Protein AF-A0A7C3WEN4-F1 (afdb_monomer)

pLDDT: mean 72.92, std 17.68, range [30.48, 96.94]

Nearest PDB structures (foldseek):
  8ysx-assembly1_T  TM=4.788E-01  e=9.500E+00  Canis lupus familiaris

Secondary structure (DSSP, 8-state):
--------------PPP--------------PPPPPPTTS-S------PPPPPPPPPPPPP-PPPPPHHHHHHHHHHHHHHHHHHHHHHHHHHHHHHHHHHHHHHHHHHHHHHHHHHHTTTS-SSS--S-PPTT--HHHHHHHHTTS-TTT---GGGGS-TTSSPPPPSSGGG--GGG--EEEESS--TT-TTSEEEEES-EEETTEEPPSEEE-PPTTEEEEE-TTTGGG-EEEEETTS-EEEEEEEEETTTEEEETTS-EE---S-EEEPP----

Solvent-accessible surface area (backbone atoms only — not comparable to full-atom values): 16480 Å² total; per-residue (Å²): 133,89,85,86,86,87,83,81,86,77,85,78,83,84,78,80,85,82,81,86,76,85,84,77,90,75,91,81,81,93,75,80,86,82,82,84,74,90,80,80,79,83,82,78,87,77,82,82,72,84,81,82,79,89,75,86,75,81,79,79,75,80,78,80,76,83,50,75,64,57,53,52,52,50,54,50,54,51,50,55,53,51,53,5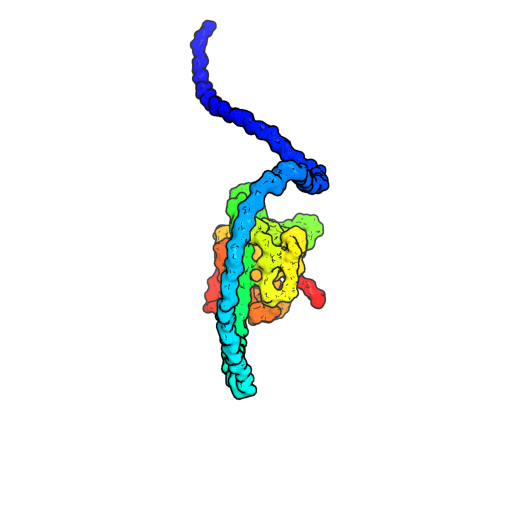5,50,52,64,55,47,59,59,51,53,55,52,54,49,52,52,47,37,47,48,30,44,28,41,52,27,48,14,52,44,53,54,56,67,77,25,81,87,58,79,80,51,81,45,70,89,70,64,68,86,93,61,51,60,44,56,52,50,18,54,55,77,46,62,35,48,92,63,44,80,53,38,56,48,45,31,39,86,67,50,91,62,58,50,33,94,39,56,93,62,39,40,19,70,23,36,42,41,24,40,32,41,62,35,36,80,94,39,35,65,14,46,28,32,29,52,40,55,36,11,50,86,82,42,73,60,74,53,29,79,45,65,56,51,73,80,42,49,34,33,29,38,61,80,39,75,73,29,30,35,51,34,14,19,33,69,31,53,65,47,46,29,45,35,37,46,21,50,73,70,11,31,36,30,75,87,70,50,73,43,54,38,60,65,39,36,40,38,32,36,68,81,93,124

Structure (mmCIF, N/CA/C/O backbone):
data_AF-A0A7C3WEN4-F1
#
_entry.id   AF-A0A7C3WEN4-F1
#
loop_
_atom_site.group_PDB
_atom_site.id
_atom_site.type_symbol
_ato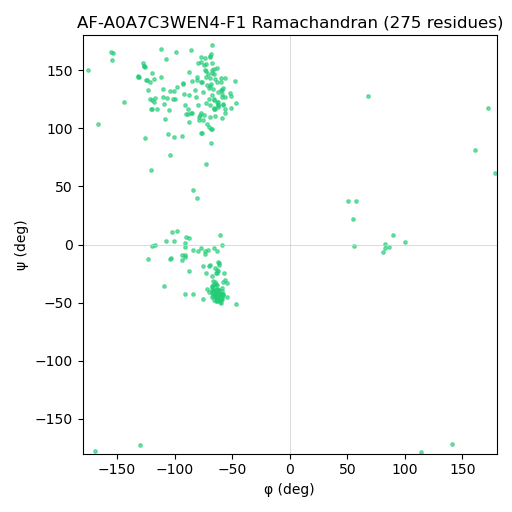m_site.label_atom_id
_atom_site.label_alt_id
_atom_site.label_comp_id
_atom_site.label_asym_id
_atom_site.label_entity_id
_atom_site.label_seq_id
_atom_site.pdbx_PDB_ins_code
_atom_site.Cartn_x
_atom_site.Cartn_y
_atom_site.Cartn_z
_atom_site.occupancy
_atom_site.B_iso_or_equiv
_atom_site.auth_seq_id
_atom_site.auth_comp_id
_atom_site.auth_asym_id
_atom_site.auth_atom_id
_atom_site.pdbx_PDB_model_num
ATOM 1 N N . MET A 1 1 ? 80.411 14.462 -15.808 1.00 37.91 1 MET A N 1
ATOM 2 C CA . MET A 1 1 ? 80.553 15.312 -14.606 1.00 37.91 1 MET A CA 1
ATOM 3 C C . MET A 1 1 ? 79.141 15.719 -14.213 1.00 37.91 1 MET A C 1
ATOM 5 O O . MET A 1 1 ? 78.468 16.288 -15.055 1.00 37.91 1 MET A O 1
ATOM 9 N N . VAL A 1 2 ? 78.565 15.061 -13.196 1.00 38.69 2 VAL A N 1
ATOM 10 C CA . VAL A 1 2 ? 78.446 15.576 -11.805 1.00 38.69 2 VAL A CA 1
ATOM 11 C C . VAL A 1 2 ? 77.481 16.765 -11.763 1.00 38.69 2 VAL A C 1
ATOM 13 O O . VAL A 1 2 ? 77.698 17.712 -12.497 1.00 38.69 2 VAL A O 1
ATOM 16 N N . THR A 1 3 ? 76.438 16.882 -10.946 1.00 42.16 3 THR A N 1
ATOM 17 C CA . THR A 1 3 ? 75.634 16.066 -10.009 1.00 42.16 3 THR A CA 1
ATOM 18 C C . THR A 1 3 ? 74.509 17.029 -9.582 1.00 42.16 3 THR A C 1
ATOM 20 O O . THR A 1 3 ? 74.787 18.220 -9.491 1.00 42.16 3 THR A O 1
ATOM 23 N N . SER A 1 4 ? 73.306 16.563 -9.240 1.00 44.59 4 SER A N 1
ATOM 24 C CA . SER A 1 4 ? 72.654 16.892 -7.952 1.00 44.59 4 SER A CA 1
ATOM 25 C C . SER A 1 4 ? 71.219 16.368 -7.949 1.00 44.59 4 SER A C 1
ATOM 27 O O . SER A 1 4 ? 70.395 16.759 -8.774 1.00 44.59 4 SER A O 1
ATOM 29 N N . GLY A 1 5 ? 70.951 15.441 -7.033 1.00 40.88 5 GLY A N 1
ATOM 30 C CA . GLY A 1 5 ? 69.619 14.934 -6.749 1.00 40.88 5 GLY A CA 1
ATOM 31 C C . GLY A 1 5 ? 68.918 15.806 -5.717 1.00 40.88 5 GLY A C 1
ATOM 32 O O . GLY A 1 5 ? 69.560 16.325 -4.809 1.00 40.88 5 GLY A O 1
ATOM 33 N N . ASN A 1 6 ? 67.592 15.891 -5.820 1.00 48.12 6 ASN A N 1
ATOM 34 C CA . ASN A 1 6 ? 66.750 16.330 -4.718 1.00 48.12 6 ASN A CA 1
ATOM 35 C C . ASN A 1 6 ? 65.850 15.179 -4.276 1.00 48.12 6 ASN A C 1
ATOM 37 O O . ASN A 1 6 ? 65.048 14.630 -5.029 1.00 48.12 6 ASN A O 1
ATOM 41 N N . LYS A 1 7 ? 66.098 14.803 -3.026 1.00 41.50 7 LYS A N 1
ATOM 42 C CA . LYS A 1 7 ? 65.547 13.710 -2.244 1.00 41.50 7 LYS A CA 1
ATOM 43 C C . LYS A 1 7 ? 64.287 14.236 -1.553 1.00 41.50 7 LYS A C 1
ATOM 45 O O . LYS A 1 7 ? 64.378 15.163 -0.758 1.00 41.50 7 LYS A O 1
ATOM 50 N N . ALA A 1 8 ? 63.124 13.681 -1.883 1.00 48.03 8 ALA A N 1
ATOM 51 C CA . ALA A 1 8 ? 61.894 13.931 -1.140 1.00 48.03 8 ALA A CA 1
ATOM 52 C C . ALA A 1 8 ? 61.838 12.959 0.048 1.00 48.03 8 ALA A C 1
ATOM 54 O O . ALA A 1 8 ? 61.749 11.743 -0.138 1.00 48.03 8 ALA A O 1
ATOM 55 N N . ASP A 1 9 ? 61.938 13.496 1.262 1.00 44.34 9 ASP A N 1
ATOM 56 C CA . ASP A 1 9 ? 61.837 12.739 2.506 1.00 44.34 9 ASP A CA 1
ATOM 57 C C . ASP A 1 9 ? 60.383 12.302 2.743 1.00 44.34 9 ASP A C 1
ATOM 59 O O . ASP A 1 9 ? 59.514 13.079 3.134 1.00 44.34 9 ASP A O 1
ATOM 63 N N . GLY A 1 10 ? 60.112 11.022 2.486 1.00 42.12 10 GLY A N 1
ATOM 64 C CA . GLY A 1 10 ? 58.877 10.356 2.883 1.00 42.12 10 GLY A CA 1
ATOM 65 C C . GLY A 1 10 ? 58.921 9.982 4.363 1.00 42.12 10 GLY A C 1
ATOM 66 O O . GLY A 1 10 ? 59.594 9.024 4.746 1.00 42.12 10 GLY A O 1
ATOM 67 N N . ALA A 1 11 ? 58.169 10.702 5.194 1.00 43.59 11 ALA A N 1
ATOM 68 C CA . ALA A 1 11 ? 57.919 10.326 6.580 1.00 43.59 11 ALA A CA 1
ATOM 69 C C . ALA A 1 11 ? 57.050 9.052 6.629 1.00 43.59 11 ALA A C 1
ATOM 71 O O . ALA A 1 11 ? 55.831 9.096 6.465 1.00 43.59 11 ALA A O 1
ATOM 72 N N . ARG A 1 12 ? 57.685 7.889 6.831 1.00 42.56 12 ARG A N 1
ATOM 73 C CA . ARG A 1 12 ? 57.000 6.626 7.146 1.00 42.56 12 ARG A CA 1
ATOM 74 C C . ARG A 1 12 ? 56.576 6.640 8.611 1.00 42.56 12 ARG A C 1
ATOM 76 O O . ARG A 1 12 ? 57.420 6.584 9.499 1.00 42.56 12 ARG A O 1
ATOM 83 N N . VAL A 1 13 ? 55.270 6.659 8.856 1.00 48.88 13 VAL A N 1
ATOM 84 C CA . VAL A 1 13 ? 54.695 6.325 10.162 1.00 48.88 13 VAL A CA 1
ATOM 85 C C . VAL A 1 13 ? 54.674 4.800 10.289 1.00 48.88 13 VAL A C 1
ATOM 87 O O . VAL A 1 13 ? 53.942 4.108 9.584 1.00 48.88 13 VAL A O 1
ATOM 90 N N . SER A 1 14 ? 55.530 4.274 11.160 1.00 44.38 14 SER A N 1
ATOM 91 C CA . SER A 1 14 ? 55.654 2.849 11.469 1.00 44.38 14 SER A CA 1
ATOM 92 C C . SER A 1 14 ? 54.496 2.395 12.364 1.00 44.38 14 SER A C 1
ATOM 94 O O . SER A 1 14 ? 54.458 2.716 13.549 1.00 44.38 14 SER A O 1
ATOM 96 N N . VAL A 1 15 ? 53.547 1.642 11.807 1.00 57.66 15 VAL A N 1
ATOM 97 C CA . VAL A 1 15 ? 52.467 0.979 12.559 1.00 57.66 15 VAL A CA 1
ATOM 98 C C . VAL A 1 15 ? 53.004 -0.335 13.157 1.00 57.66 15 VAL A C 1
ATOM 100 O O . VAL A 1 15 ? 53.550 -1.144 12.404 1.00 57.66 15 VAL A O 1
ATOM 103 N N . PRO A 1 16 ? 52.876 -0.595 14.474 1.00 64.56 16 PRO A N 1
ATOM 104 C CA . PRO A 1 16 ? 53.316 -1.858 15.069 1.00 64.56 16 PRO A CA 1
ATOM 105 C C . PRO A 1 16 ? 52.386 -3.031 14.690 1.00 64.56 16 PRO A C 1
ATOM 107 O O . PRO A 1 16 ? 51.180 -2.834 14.504 1.00 64.56 16 PRO A O 1
ATOM 110 N N . PRO A 1 17 ? 52.905 -4.271 14.593 1.00 53.91 17 PRO A N 1
ATOM 111 C CA . PRO A 1 17 ? 52.122 -5.420 14.151 1.00 53.91 17 PRO A CA 1
ATOM 112 C C . PRO A 1 17 ? 51.077 -5.833 15.198 1.00 53.91 17 PRO A C 1
ATOM 114 O O . PRO A 1 17 ? 51.393 -6.137 16.349 1.00 53.91 17 PRO A O 1
ATOM 117 N N . ARG A 1 18 ? 49.810 -5.898 14.770 1.00 49.41 18 ARG A N 1
ATOM 118 C CA . ARG A 1 18 ? 48.707 -6.512 15.520 1.00 49.41 18 ARG A CA 1
ATOM 119 C C . ARG A 1 18 ? 48.966 -8.013 15.661 1.00 49.41 18 ARG A C 1
ATOM 121 O O . ARG A 1 18 ? 48.881 -8.761 14.688 1.00 49.41 18 ARG A O 1
ATOM 128 N N . GLY A 1 19 ? 49.257 -8.446 16.884 1.00 41.78 19 GLY A N 1
ATOM 129 C CA . GLY A 1 19 ? 49.351 -9.857 17.240 1.00 41.78 19 GLY A CA 1
ATOM 130 C C . GLY A 1 19 ? 48.043 -10.593 16.945 1.00 41.78 19 GLY A C 1
ATOM 131 O O . GLY A 1 19 ? 46.990 -10.254 17.484 1.00 41.78 19 GLY A O 1
ATOM 132 N N . ARG A 1 20 ? 48.124 -11.619 16.091 1.00 45.66 20 ARG A N 1
ATOM 133 C CA . ARG A 1 20 ? 47.080 -12.631 15.909 1.00 45.66 20 ARG A CA 1
ATOM 134 C C . ARG A 1 20 ? 46.942 -13.424 17.207 1.00 45.66 20 ARG A C 1
ATOM 136 O O . ARG A 1 20 ? 47.865 -14.137 17.586 1.00 45.66 20 ARG A O 1
ATOM 143 N N . ARG A 1 21 ? 45.783 -13.349 17.859 1.00 42.53 21 ARG A N 1
ATOM 144 C CA . ARG A 1 21 ? 45.349 -14.383 18.805 1.00 42.53 21 ARG A CA 1
ATOM 145 C C . ARG A 1 21 ? 44.202 -15.147 18.160 1.00 42.53 21 ARG A C 1
ATOM 147 O O . ARG A 1 21 ? 43.113 -14.610 17.990 1.00 42.53 21 ARG A O 1
ATOM 154 N N . SER A 1 22 ? 44.496 -16.381 17.761 1.00 46.38 22 SER A N 1
ATOM 155 C CA . SER A 1 22 ? 43.506 -17.387 17.393 1.00 46.38 22 SER A CA 1
ATOM 156 C C . SER A 1 22 ? 42.692 -17.752 18.631 1.00 46.38 22 SER A C 1
ATOM 158 O O . SER A 1 22 ? 43.246 -18.285 19.589 1.00 46.38 22 SER A O 1
ATOM 160 N N . ALA A 1 23 ? 41.390 -17.483 18.611 1.00 44.69 23 ALA A N 1
ATOM 161 C CA . ALA A 1 23 ? 40.442 -18.089 19.536 1.00 44.69 23 ALA A CA 1
ATOM 162 C C . ALA A 1 23 ? 39.860 -19.335 18.855 1.00 44.69 23 ALA A C 1
ATOM 164 O O . ALA A 1 23 ? 38.922 -19.246 18.067 1.00 44.69 23 ALA A O 1
ATOM 165 N N . GLY A 1 24 ? 40.475 -20.490 19.112 1.00 41.84 24 GLY A N 1
ATOM 166 C CA . GLY A 1 24 ? 39.862 -21.788 18.851 1.00 41.84 24 GLY A CA 1
ATOM 167 C C . GLY A 1 24 ? 38.890 -22.107 19.984 1.00 41.84 24 GLY A C 1
ATOM 168 O O . GLY A 1 24 ? 39.292 -22.163 21.143 1.00 41.84 24 GLY A O 1
ATOM 169 N N . HIS A 1 25 ? 37.612 -22.284 19.659 1.00 40.16 25 HIS A N 1
ATOM 170 C CA . HIS A 1 25 ? 36.628 -22.881 20.558 1.00 40.16 25 HIS A CA 1
ATOM 171 C C . HIS A 1 25 ? 36.856 -24.396 20.596 1.00 40.16 25 HIS A C 1
ATOM 173 O O . HIS A 1 25 ? 36.412 -25.124 19.711 1.00 40.16 25 HIS A O 1
ATOM 179 N N . GLY A 1 26 ? 37.595 -24.849 21.610 1.00 40.19 26 GLY A N 1
ATOM 180 C CA . GLY A 1 26 ? 37.634 -26.241 22.039 1.00 40.19 26 GLY A CA 1
ATOM 181 C C . GLY A 1 26 ? 36.515 -26.501 23.045 1.00 40.19 26 GLY A C 1
ATOM 182 O O . GLY A 1 26 ? 36.338 -25.751 24.001 1.00 40.19 26 GLY A O 1
ATOM 183 N N . SER A 1 27 ? 35.737 -27.547 22.793 1.00 49.56 27 SER A N 1
ATOM 184 C CA . SER A 1 27 ? 34.765 -28.126 23.714 1.00 49.56 27 SER A CA 1
ATOM 185 C C . SER A 1 27 ? 35.485 -28.813 24.876 1.00 49.56 27 SER A C 1
ATOM 187 O O . SER A 1 27 ? 36.203 -29.784 24.638 1.00 49.56 27 SER A O 1
ATOM 189 N N . GLU A 1 28 ? 35.250 -28.384 26.115 1.00 45.62 28 GLU A N 1
ATOM 190 C CA . GLU A 1 28 ? 35.686 -29.129 27.299 1.00 45.62 28 GLU A CA 1
ATOM 191 C C . GLU A 1 28 ? 34.519 -29.459 28.223 1.00 45.62 28 GLU A C 1
ATOM 193 O O . GLU A 1 28 ? 33.629 -28.656 28.508 1.00 45.62 28 GLU A O 1
ATOM 198 N N . ALA A 1 29 ? 34.531 -30.726 28.619 1.00 42.91 29 ALA A N 1
ATOM 199 C CA . ALA A 1 29 ? 33.534 -31.399 29.409 1.00 42.91 29 ALA A CA 1
ATOM 200 C C . ALA A 1 29 ? 33.575 -30.964 30.880 1.00 42.91 29 ALA A C 1
ATOM 202 O O . ALA A 1 29 ? 34.604 -30.640 31.463 1.00 42.91 29 ALA A O 1
ATOM 203 N N . ARG A 1 30 ? 32.389 -31.026 31.473 1.00 46.09 30 ARG A N 1
ATOM 204 C CA . ARG A 1 30 ? 32.046 -30.835 32.880 1.00 46.09 30 ARG A CA 1
ATOM 205 C C . ARG A 1 30 ? 32.919 -31.689 33.820 1.00 46.09 30 ARG A C 1
ATOM 207 O O . ARG A 1 30 ? 32.785 -32.909 33.824 1.00 46.09 30 ARG A O 1
ATOM 214 N N . ALA A 1 31 ? 33.703 -31.046 34.686 1.00 46.84 31 ALA A N 1
ATOM 215 C CA . ALA A 1 31 ? 34.284 -31.645 35.891 1.00 46.84 31 ALA A CA 1
ATOM 216 C C . ALA A 1 31 ? 33.783 -30.869 37.123 1.00 46.84 31 ALA A C 1
ATOM 218 O O . ALA A 1 31 ? 33.861 -29.642 37.166 1.00 46.84 31 ALA A O 1
ATOM 219 N N . GLY A 1 32 ? 33.171 -31.575 38.078 1.00 49.56 32 GLY A N 1
ATOM 220 C CA . GLY A 1 32 ? 32.603 -30.989 39.297 1.00 49.56 32 GLY A CA 1
ATOM 221 C C . GLY A 1 32 ? 33.672 -30.554 40.311 1.00 49.56 32 GLY A C 1
ATOM 222 O O . GLY A 1 32 ? 34.806 -31.028 40.241 1.00 49.56 32 GLY A O 1
ATOM 223 N N . PRO A 1 33 ? 33.334 -29.660 41.257 1.00 56.59 33 PRO A N 1
ATOM 224 C CA . PRO A 1 33 ? 34.279 -29.184 42.260 1.00 56.59 33 PRO A CA 1
ATOM 225 C C . PRO A 1 33 ? 34.642 -30.285 43.269 1.00 56.59 33 PRO A C 1
ATOM 227 O O . PRO A 1 33 ? 33.779 -31.012 43.762 1.00 56.59 33 PRO A O 1
ATOM 230 N N . ALA A 1 34 ? 35.939 -30.373 43.566 1.00 54.25 34 ALA A N 1
ATOM 231 C CA . ALA A 1 34 ? 36.532 -31.258 44.560 1.00 54.25 34 ALA A CA 1
ATOM 232 C C . ALA A 1 34 ? 36.037 -30.932 45.981 1.00 54.25 34 ALA A C 1
ATOM 234 O O . ALA A 1 34 ? 35.896 -29.764 46.347 1.00 54.25 34 ALA A O 1
ATOM 235 N N . GLN A 1 35 ? 35.782 -31.970 46.783 1.00 57.53 35 GLN A N 1
ATOM 236 C CA . GLN A 1 35 ? 35.374 -31.826 48.180 1.00 57.53 35 GLN A CA 1
ATOM 237 C C . GLN A 1 35 ? 36.573 -31.452 49.076 1.00 57.53 35 GLN A C 1
ATOM 239 O O . GLN A 1 35 ? 37.659 -32.003 48.886 1.00 57.53 35 GLN A O 1
ATOM 244 N N . PRO A 1 36 ? 36.399 -30.541 50.051 1.00 53.38 36 PRO A N 1
ATOM 245 C CA . PRO A 1 36 ? 37.439 -30.182 51.010 1.00 53.38 36 PRO A CA 1
ATOM 246 C C . PRO A 1 36 ? 37.592 -31.252 52.104 1.00 53.38 36 PRO A C 1
ATOM 248 O O . PRO A 1 36 ? 36.612 -31.814 52.585 1.00 53.38 36 PRO A O 1
ATOM 251 N N . THR A 1 37 ? 38.841 -31.522 52.480 1.00 60.22 37 THR A N 1
ATOM 252 C CA . THR A 1 37 ? 39.282 -32.536 53.450 1.00 60.22 37 THR A CA 1
ATOM 253 C C . THR A 1 37 ? 38.964 -32.167 54.907 1.00 60.22 37 THR A C 1
ATOM 255 O O . THR A 1 37 ? 39.090 -31.010 55.306 1.00 60.22 37 THR A O 1
ATOM 258 N N . ASP A 1 38 ? 38.627 -33.186 55.703 1.00 55.78 38 ASP A N 1
ATOM 259 C CA . ASP A 1 38 ? 38.029 -33.180 57.056 1.00 55.78 38 ASP A CA 1
ATOM 260 C C . ASP A 1 38 ? 38.799 -32.489 58.211 1.00 55.78 38 ASP A C 1
ATOM 262 O O . ASP A 1 38 ? 38.387 -32.572 59.369 1.00 55.78 38 ASP A O 1
ATOM 266 N N . GLU A 1 39 ? 39.893 -31.767 57.966 1.00 55.12 39 GLU A N 1
ATOM 267 C CA . GLU A 1 39 ? 40.766 -31.289 59.055 1.00 55.12 39 GLU A CA 1
ATOM 268 C C . GLU A 1 39 ? 40.455 -29.863 59.560 1.00 55.12 39 GLU A C 1
ATOM 270 O O . GLU A 1 39 ? 40.882 -29.469 60.645 1.00 55.12 39 GLU A O 1
ATOM 275 N N . GLN A 1 40 ? 39.641 -29.082 58.842 1.00 53.69 40 GLN A N 1
ATOM 276 C CA . GLN A 1 40 ? 39.356 -27.674 59.188 1.00 53.69 40 GLN A CA 1
ATOM 277 C C . GLN A 1 40 ? 38.018 -27.427 59.907 1.00 53.69 40 GLN A C 1
ATOM 279 O O . GLN A 1 40 ? 37.708 -26.289 60.254 1.00 53.69 40 GLN A O 1
ATOM 284 N N . ALA A 1 41 ? 37.248 -28.472 60.223 1.00 49.75 41 ALA A N 1
ATOM 285 C CA . ALA A 1 41 ? 35.961 -28.342 60.919 1.00 49.75 41 ALA A CA 1
ATOM 286 C C . ALA A 1 41 ? 36.064 -28.330 62.462 1.00 49.75 41 ALA A C 1
ATOM 288 O O . ALA A 1 41 ? 35.047 -28.318 63.158 1.00 49.75 41 ALA A O 1
ATOM 289 N N . ARG A 1 42 ? 37.273 -28.318 63.039 1.00 52.25 42 ARG A N 1
ATOM 290 C CA . ARG A 1 42 ? 37.471 -28.349 64.498 1.00 52.25 42 ARG A CA 1
ATOM 291 C C . ARG A 1 42 ? 37.856 -26.977 65.050 1.00 52.25 42 ARG A C 1
ATOM 293 O O . ARG A 1 42 ? 39.019 -26.763 65.373 1.00 52.25 42 ARG A O 1
ATOM 300 N N . LYS A 1 43 ? 36.865 -26.080 65.172 1.00 51.56 43 LYS A N 1
ATOM 301 C CA . LYS A 1 43 ? 36.711 -25.021 66.208 1.00 51.56 43 LYS A CA 1
ATOM 302 C C . LYS A 1 43 ? 35.728 -23.942 65.731 1.00 51.56 43 LYS A C 1
ATOM 304 O O . LYS A 1 43 ? 36.126 -22.862 65.310 1.00 51.56 43 LYS A O 1
ATOM 309 N N . ILE A 1 44 ? 34.433 -24.209 65.870 1.00 56.03 44 ILE A N 1
ATOM 310 C CA . ILE A 1 44 ? 33.422 -23.148 65.945 1.00 56.03 44 ILE A CA 1
ATOM 311 C C . ILE A 1 44 ? 32.639 -23.400 67.233 1.00 56.03 44 ILE A C 1
ATOM 313 O O . ILE A 1 44 ? 31.705 -24.194 67.268 1.00 56.03 44 ILE A O 1
ATOM 317 N N . ASN A 1 45 ? 33.089 -22.785 68.327 1.00 54.22 45 ASN A N 1
ATOM 318 C CA . ASN A 1 45 ? 32.363 -22.790 69.594 1.00 54.22 45 ASN A CA 1
ATOM 319 C C . ASN A 1 45 ? 31.209 -21.784 69.471 1.00 54.22 45 ASN A C 1
ATOM 321 O O . ASN A 1 45 ? 31.408 -20.584 69.648 1.00 54.22 45 ASN A O 1
ATOM 325 N N . VAL A 1 46 ? 30.015 -22.267 69.128 1.00 63.66 46 VAL A N 1
ATOM 326 C CA . VAL A 1 46 ? 28.784 -21.469 69.178 1.00 63.66 46 VAL A CA 1
ATOM 327 C C . VAL A 1 46 ? 28.202 -21.603 70.582 1.00 63.66 46 VAL A C 1
ATOM 329 O O . VAL A 1 46 ? 27.668 -22.649 70.949 1.00 63.66 46 VAL A O 1
ATOM 332 N N . CYS A 1 47 ? 28.334 -20.550 71.386 1.00 53.19 47 CYS A N 1
ATOM 333 C CA . CYS A 1 47 ? 27.649 -20.441 72.669 1.00 53.19 47 CYS A CA 1
ATOM 334 C C . CYS A 1 47 ? 26.144 -20.271 72.413 1.00 53.19 47 CYS A C 1
ATOM 336 O O . CYS A 1 47 ? 25.709 -19.228 71.930 1.00 53.19 47 CYS A O 1
ATOM 338 N N . TRP A 1 48 ? 25.347 -21.290 72.731 1.00 51.91 48 TRP A N 1
ATOM 339 C CA . TRP A 1 48 ? 23.888 -21.190 72.741 1.00 51.91 48 TRP A CA 1
ATOM 340 C C . TRP A 1 48 ? 23.436 -20.465 74.016 1.00 51.91 48 TRP A C 1
ATOM 342 O O . TRP A 1 48 ? 23.585 -20.992 75.117 1.00 51.91 48 TRP A O 1
ATOM 352 N N . GLY A 1 49 ? 22.902 -19.249 73.878 1.00 66.12 49 GLY A N 1
ATOM 353 C CA . GLY A 1 49 ? 22.113 -18.599 74.932 1.00 66.12 49 GLY A CA 1
ATOM 354 C C . GLY A 1 49 ? 20.686 -19.174 74.999 1.00 66.12 49 GLY A C 1
ATOM 355 O O . GLY A 1 49 ? 20.244 -19.802 74.034 1.00 66.12 49 GLY A O 1
ATOM 356 N N . PRO A 1 50 ? 19.946 -18.989 76.111 1.00 69.81 50 PRO A N 1
ATOM 357 C CA . PRO A 1 50 ? 18.579 -19.494 76.236 1.00 69.81 50 PRO A CA 1
ATOM 358 C C . PRO A 1 50 ? 17.626 -18.820 75.234 1.00 69.81 50 PRO A C 1
ATOM 360 O O . PRO A 1 50 ? 17.745 -17.630 74.941 1.00 69.81 50 PRO A O 1
ATOM 363 N N . ALA A 1 51 ? 16.685 -19.607 74.704 1.00 71.06 51 ALA A N 1
ATOM 364 C CA . ALA A 1 51 ? 15.760 -19.210 73.644 1.00 71.06 51 ALA A CA 1
ATOM 365 C C . ALA A 1 51 ? 14.874 -18.004 74.035 1.00 71.06 51 ALA A C 1
ATOM 367 O O . ALA A 1 51 ? 14.375 -17.960 75.163 1.00 71.06 51 ALA A O 1
ATOM 368 N N . PRO A 1 52 ? 14.625 -17.042 73.122 1.00 70.06 52 PRO A N 1
ATOM 369 C CA . PRO A 1 52 ? 13.703 -15.940 73.381 1.00 70.06 52 PRO A CA 1
ATOM 370 C C . PRO A 1 52 ? 12.240 -16.417 73.408 1.00 70.06 52 PRO A C 1
ATOM 372 O O . PRO A 1 52 ? 11.851 -17.334 72.683 1.00 70.06 52 PRO A O 1
ATOM 375 N N . ALA A 1 53 ? 11.427 -15.773 74.250 1.00 74.06 53 ALA A N 1
ATOM 376 C CA . ALA A 1 53 ? 10.006 -16.072 74.430 1.00 74.06 53 ALA A CA 1
ATOM 377 C C . ALA A 1 53 ? 9.169 -15.824 73.151 1.00 74.06 53 ALA A C 1
ATOM 379 O O . ALA A 1 53 ? 9.518 -14.957 72.344 1.00 74.06 53 ALA A O 1
ATOM 380 N N . PRO A 1 54 ? 8.044 -16.545 72.962 1.00 73.75 54 PRO A N 1
ATOM 381 C CA . PRO A 1 54 ? 7.193 -16.402 71.784 1.00 73.75 54 PRO A CA 1
ATOM 382 C C . PRO A 1 54 ? 6.495 -15.034 71.737 1.00 73.75 54 PRO A C 1
ATOM 384 O O . PRO A 1 54 ? 5.834 -14.615 72.686 1.00 73.75 54 PRO A O 1
ATOM 387 N N . VAL A 1 55 ? 6.617 -14.355 70.595 1.00 77.12 55 VAL A N 1
ATOM 388 C CA . VAL A 1 55 ? 5.929 -13.092 70.288 1.00 77.12 55 VAL A CA 1
ATOM 389 C C . VAL A 1 55 ? 4.507 -13.410 69.802 1.00 77.12 55 VAL A C 1
ATOM 391 O O . VAL A 1 55 ? 4.357 -14.288 68.948 1.00 77.12 55 VAL A O 1
ATOM 394 N N . PRO A 1 56 ? 3.448 -12.738 70.291 1.00 72.00 56 PRO A N 1
ATOM 395 C CA . PRO A 1 56 ? 2.098 -12.974 69.793 1.00 72.00 56 PRO A CA 1
ATOM 396 C C . PRO A 1 56 ? 1.982 -12.530 68.327 1.00 72.00 56 PRO A C 1
ATOM 398 O O . PRO A 1 56 ? 2.268 -11.383 67.983 1.00 72.00 56 PRO A O 1
ATOM 401 N N . LEU A 1 57 ? 1.560 -13.452 67.458 1.00 72.62 57 LEU A N 1
ATOM 402 C CA . LEU A 1 57 ? 1.278 -13.165 66.052 1.00 72.62 57 LEU A CA 1
ATOM 403 C C . LEU A 1 57 ? 0.027 -12.275 65.927 1.00 72.62 57 LEU A C 1
ATOM 405 O O . LEU A 1 57 ? -0.936 -12.460 66.677 1.00 72.62 57 LEU A O 1
ATOM 409 N N . PRO A 1 58 ? 0.001 -11.328 64.972 1.00 71.56 58 PRO A N 1
ATOM 410 C CA . PRO A 1 58 ? -1.155 -10.472 64.758 1.00 71.56 58 PRO A CA 1
ATOM 411 C C . PRO A 1 58 ? -2.374 -11.308 64.351 1.00 71.56 58 PRO A C 1
ATOM 413 O O . PRO A 1 58 ? -2.311 -12.148 63.453 1.00 71.56 58 PRO A O 1
ATOM 416 N N . ILE A 1 59 ? -3.502 -11.054 65.014 1.00 68.38 59 ILE A N 1
ATOM 417 C CA . ILE A 1 59 ? -4.796 -11.681 64.736 1.00 68.38 59 ILE A CA 1
ATOM 418 C C . ILE A 1 59 ? -5.175 -11.394 63.277 1.00 68.38 59 ILE A C 1
ATOM 420 O O . ILE A 1 59 ? -5.311 -10.235 62.875 1.00 68.38 59 ILE A O 1
ATOM 424 N N . ALA A 1 60 ? -5.351 -12.453 62.484 1.00 67.12 60 ALA A N 1
ATOM 425 C CA . ALA A 1 60 ? -5.790 -12.359 61.099 1.00 67.12 60 ALA A CA 1
ATOM 426 C C . ALA A 1 60 ? -7.122 -11.595 61.024 1.00 67.12 60 ALA A C 1
ATOM 428 O O . ALA A 1 60 ? -8.144 -12.026 61.566 1.00 67.12 60 ALA A O 1
ATOM 429 N N . LYS A 1 61 ? -7.121 -10.435 60.357 1.00 69.94 61 LYS A N 1
ATOM 430 C CA . LYS A 1 61 ? -8.352 -9.685 60.094 1.00 69.94 61 LYS A CA 1
ATOM 431 C C . LYS A 1 61 ? -9.260 -10.557 59.227 1.00 69.94 61 LYS A C 1
ATOM 433 O O . LYS A 1 61 ? -8.862 -10.966 58.140 1.00 69.94 61 LYS A O 1
ATOM 438 N N . ARG A 1 62 ? -10.482 -10.832 59.698 1.00 62.12 62 ARG A N 1
ATOM 439 C CA . ARG A 1 62 ? -11.515 -11.509 58.900 1.00 62.12 62 ARG A CA 1
ATOM 440 C C . ARG A 1 62 ? -11.739 -10.704 57.619 1.00 62.12 62 ARG A C 1
ATOM 442 O O . ARG A 1 62 ? -12.211 -9.568 57.684 1.00 62.12 62 ARG A O 1
ATOM 449 N N . ALA A 1 63 ? -11.380 -11.277 56.474 1.00 66.69 63 ALA A N 1
ATOM 450 C CA . ALA A 1 63 ? -11.707 -10.705 55.179 1.00 66.69 63 ALA A CA 1
ATOM 451 C C . ALA A 1 63 ? -13.236 -10.669 55.053 1.00 66.69 63 ALA A C 1
ATOM 453 O O . ALA A 1 63 ? -13.900 -11.700 55.164 1.00 66.69 63 ALA A O 1
ATOM 454 N N . ARG A 1 64 ? -13.808 -9.473 54.885 1.00 70.25 64 ARG A N 1
ATOM 455 C CA . ARG A 1 64 ? -15.223 -9.333 54.533 1.00 70.25 64 ARG A CA 1
ATOM 456 C C . ARG A 1 64 ? -15.393 -9.911 53.129 1.00 70.25 64 ARG A C 1
ATOM 458 O O . ARG A 1 64 ? -14.759 -9.430 52.195 1.00 70.25 64 ARG A O 1
ATOM 465 N N . ALA A 1 65 ? -16.194 -10.964 53.002 1.00 77.25 65 ALA A N 1
ATOM 466 C CA . ALA A 1 65 ? -16.562 -11.525 51.710 1.00 77.25 65 ALA A CA 1
ATOM 467 C C . ALA A 1 65 ? -17.470 -10.533 50.964 1.00 77.25 65 ALA A C 1
ATOM 469 O O . ALA A 1 65 ? -18.336 -9.910 51.581 1.00 77.25 65 ALA A O 1
ATOM 470 N N . LEU A 1 66 ? -17.242 -10.369 49.658 1.00 81.31 66 LEU A N 1
ATOM 471 C CA . LEU A 1 66 ? -18.072 -9.539 48.780 1.00 81.31 66 LEU A CA 1
ATOM 472 C C . LEU A 1 66 ? -19.524 -10.021 48.818 1.00 81.31 66 LEU A C 1
ATOM 474 O O . LEU A 1 66 ? -19.786 -11.222 48.722 1.00 81.31 66 LEU A O 1
ATOM 478 N N . THR A 1 67 ? -20.466 -9.088 48.944 1.00 91.62 67 THR A N 1
ATOM 479 C CA . THR A 1 67 ? -21.889 -9.416 48.834 1.00 91.62 67 THR A CA 1
ATOM 480 C C . THR A 1 67 ? -22.270 -9.610 47.364 1.00 91.62 67 THR A C 1
ATOM 482 O O . THR A 1 67 ? -21.616 -9.086 46.462 1.00 91.62 67 THR A O 1
ATOM 485 N N . LEU A 1 68 ? -23.351 -10.350 47.094 1.00 91.38 68 LEU A N 1
ATOM 486 C CA . LEU A 1 68 ? -23.859 -10.537 45.726 1.00 91.38 68 LEU A CA 1
ATOM 487 C C . LEU A 1 68 ? -24.200 -9.195 45.052 1.00 91.38 68 LEU A C 1
ATOM 489 O O . LEU A 1 68 ? -24.011 -9.042 43.847 1.00 91.38 68 LEU A O 1
ATOM 493 N N . ILE A 1 69 ? -24.643 -8.211 45.842 1.00 94.00 69 ILE A N 1
ATOM 494 C CA . ILE A 1 69 ? -24.947 -6.853 45.378 1.00 94.00 69 ILE A CA 1
ATOM 495 C C . ILE A 1 69 ? -23.666 -6.131 44.947 1.00 94.00 69 ILE A C 1
ATOM 497 O O . ILE A 1 69 ? -23.644 -5.551 43.863 1.00 94.00 69 ILE A O 1
ATOM 501 N N . ASP A 1 70 ? -22.590 -6.212 45.738 1.00 93.25 70 ASP A N 1
ATOM 502 C CA . ASP A 1 70 ? -21.307 -5.585 45.389 1.00 93.25 70 ASP A CA 1
ATOM 503 C C . ASP A 1 70 ? -20.777 -6.115 44.052 1.00 93.25 70 ASP A C 1
ATOM 505 O O . ASP A 1 70 ? -20.340 -5.346 43.196 1.00 93.25 70 ASP A O 1
ATOM 509 N N . VAL A 1 71 ? -20.878 -7.431 43.833 1.00 94.00 71 VAL A N 1
ATOM 510 C CA . VAL A 1 71 ? -20.477 -8.055 42.565 1.00 94.00 71 VAL A CA 1
ATOM 511 C C . VAL A 1 71 ? -21.320 -7.525 41.403 1.00 94.00 71 VAL A C 1
ATOM 513 O O . VAL A 1 71 ? -20.766 -7.205 40.352 1.00 94.00 71 VAL A O 1
ATOM 516 N N . LEU A 1 72 ? -22.635 -7.379 41.591 1.00 94.81 72 LEU A N 1
ATOM 517 C CA . LEU A 1 72 ? -23.554 -6.910 40.551 1.00 94.81 72 LEU A CA 1
ATOM 518 C C . LEU A 1 72 ? -23.273 -5.452 40.150 1.00 94.81 72 LEU A C 1
ATOM 520 O O . LEU A 1 72 ? -23.255 -5.123 38.962 1.00 94.81 72 LEU A O 1
ATOM 524 N N . VAL A 1 73 ? -22.971 -4.582 41.116 1.00 95.69 73 VAL A N 1
ATOM 525 C CA . VAL A 1 73 ? -22.562 -3.196 40.841 1.00 95.69 73 VAL A CA 1
ATOM 526 C C . VAL A 1 73 ? -21.236 -3.160 40.078 1.00 95.69 73 VAL A C 1
ATOM 528 O O . VAL A 1 73 ? -21.133 -2.456 39.073 1.00 95.69 73 VAL A O 1
ATOM 531 N N . ILE A 1 74 ? -20.242 -3.956 40.490 1.00 96.00 74 ILE A N 1
ATOM 532 C CA . ILE A 1 74 ? -18.924 -4.002 39.837 1.00 96.00 74 ILE A CA 1
ATOM 533 C C . ILE A 1 74 ? -19.047 -4.436 38.373 1.00 96.00 74 ILE A C 1
ATOM 535 O O . ILE A 1 74 ? -18.526 -3.749 37.494 1.00 96.00 74 ILE A O 1
ATOM 539 N N . ILE A 1 75 ? -19.758 -5.531 38.082 1.00 96.38 75 ILE A N 1
ATOM 540 C CA . ILE A 1 75 ? -19.929 -5.985 36.692 1.00 96.38 75 ILE A CA 1
ATOM 541 C C . ILE A 1 75 ? -20.725 -4.977 35.858 1.00 96.38 75 ILE A C 1
ATOM 543 O O . ILE A 1 75 ? -20.434 -4.816 34.677 1.00 96.38 75 ILE A O 1
ATOM 547 N N . THR A 1 76 ? -21.679 -4.258 36.463 1.00 96.62 76 THR A N 1
ATOM 548 C CA . THR A 1 76 ? -22.461 -3.222 35.771 1.00 96.62 76 THR A CA 1
ATOM 549 C C . THR A 1 76 ? -21.565 -2.053 35.370 1.00 96.62 76 THR A C 1
ATOM 551 O O . THR A 1 76 ? -21.567 -1.639 34.211 1.00 96.62 76 THR A O 1
ATOM 554 N N . VAL A 1 77 ? -20.737 -1.558 36.293 1.00 96.94 77 VAL A N 1
ATOM 555 C CA . VAL A 1 77 ? -19.782 -0.474 36.015 1.00 96.94 77 VAL A CA 1
ATOM 556 C C . VAL A 1 77 ? -18.739 -0.915 34.983 1.00 96.94 77 VAL A C 1
ATOM 558 O O . VAL A 1 77 ? -18.485 -0.187 34.023 1.00 96.94 77 VAL A O 1
ATOM 561 N N . LEU A 1 78 ? -18.180 -2.123 35.116 1.00 96.81 78 LEU A N 1
ATOM 562 C CA . LEU A 1 78 ? -17.248 -2.683 34.130 1.00 96.81 78 LEU A CA 1
ATOM 563 C C . LEU A 1 78 ? -17.908 -2.854 32.752 1.00 96.81 78 LEU A C 1
ATOM 565 O O . LEU A 1 78 ? -17.286 -2.555 31.733 1.00 96.81 78 LEU A O 1
ATOM 569 N N . GLY A 1 79 ? -19.172 -3.274 32.702 1.00 96.56 79 GLY A N 1
ATOM 570 C CA . GLY A 1 79 ? -19.954 -3.381 31.471 1.00 96.56 79 GLY A CA 1
ATOM 571 C C . GLY A 1 79 ? -20.101 -2.035 30.758 1.00 96.56 79 GLY A C 1
ATOM 572 O O . GLY A 1 79 ? -19.805 -1.925 29.571 1.00 96.56 79 GLY A O 1
ATOM 573 N N . VAL A 1 80 ? -20.469 -0.977 31.484 1.00 95.69 80 VAL A N 1
ATOM 574 C CA . VAL A 1 80 ? -20.597 0.374 30.908 1.00 95.69 80 VAL A CA 1
ATOM 575 C C . VAL A 1 80 ? -19.251 0.893 30.391 1.00 95.69 80 VAL A C 1
ATOM 577 O O . VAL A 1 80 ? -19.171 1.394 29.267 1.00 95.69 80 VAL A O 1
ATOM 580 N N . VAL A 1 81 ? -18.176 0.730 31.169 1.00 96.50 81 VAL A N 1
ATOM 581 C CA . VAL A 1 81 ? -16.827 1.164 30.767 1.00 96.50 81 VAL A CA 1
ATOM 582 C C . VAL A 1 81 ? -16.352 0.410 29.524 1.00 96.50 81 VAL A C 1
ATOM 584 O O . VAL A 1 81 ? -15.839 1.022 28.587 1.00 96.50 81 VAL A O 1
ATOM 587 N N . THR A 1 82 ? -16.544 -0.908 29.474 1.00 95.06 82 THR A N 1
ATOM 588 C CA . THR A 1 82 ? -16.111 -1.727 28.330 1.00 95.06 82 THR A CA 1
ATOM 589 C C . THR A 1 82 ? -16.882 -1.402 27.052 1.00 95.06 82 THR A C 1
ATOM 591 O O . THR A 1 82 ? -16.262 -1.302 25.992 1.00 95.06 82 THR A O 1
ATOM 594 N N . LEU A 1 83 ? -18.194 -1.149 27.132 1.00 92.19 83 LEU A N 1
ATOM 595 C CA . LEU A 1 83 ? -18.995 -0.707 25.984 1.00 92.19 83 LEU A CA 1
ATOM 596 C C . LEU A 1 83 ? -18.510 0.639 25.428 1.00 92.19 83 LEU A C 1
ATOM 598 O O . LEU A 1 83 ? -18.353 0.785 24.213 1.00 92.19 83 LEU A O 1
ATOM 602 N N . PHE A 1 84 ? -18.211 1.601 26.303 1.00 91.12 84 PHE A N 1
ATOM 603 C CA . PHE A 1 84 ? -17.677 2.899 25.891 1.00 91.12 84 PHE A CA 1
ATOM 604 C C . PHE A 1 84 ? -16.295 2.770 25.226 1.00 91.12 84 PHE A C 1
ATOM 606 O O . PHE A 1 84 ? -16.055 3.337 24.158 1.00 91.12 84 PHE A O 1
ATOM 613 N N . LEU A 1 85 ? -15.397 1.969 25.811 1.00 89.81 85 LEU A N 1
ATOM 614 C CA . LEU A 1 85 ? -14.064 1.718 25.253 1.00 89.81 85 LEU A CA 1
ATOM 615 C C . LEU A 1 85 ? -14.127 1.042 23.879 1.00 89.81 85 LEU A C 1
ATOM 617 O O . LEU A 1 85 ? -13.358 1.403 22.985 1.00 89.81 85 LEU A O 1
ATOM 621 N N . LEU A 1 86 ? -15.048 0.095 23.681 1.00 87.88 86 LEU A N 1
ATOM 622 C CA . LEU A 1 86 ? -15.195 -0.606 22.407 1.00 87.88 86 LEU A CA 1
ATOM 623 C C . LEU A 1 86 ? -15.603 0.349 21.276 1.00 87.88 86 LEU A C 1
ATOM 625 O O . LEU A 1 86 ? -15.009 0.304 20.194 1.00 87.88 86 LEU A O 1
ATOM 629 N N . ALA A 1 87 ? -16.561 1.247 21.531 1.00 80.25 87 ALA A N 1
ATOM 630 C CA . ALA A 1 87 ? -17.005 2.235 20.549 1.00 80.25 87 ALA A CA 1
ATOM 631 C C . ALA A 1 87 ? -15.841 3.124 20.067 1.00 80.25 87 ALA A C 1
ATOM 633 O O . ALA A 1 87 ? -15.661 3.323 18.865 1.00 80.25 87 ALA A O 1
ATOM 634 N N . VAL A 1 88 ? -14.988 3.581 20.988 1.00 85.06 88 VAL A N 1
ATOM 635 C CA . VAL A 1 88 ? -13.818 4.420 20.674 1.00 85.06 88 VAL A CA 1
ATOM 636 C C . VAL A 1 88 ? -12.708 3.627 19.968 1.00 85.06 88 VAL A C 1
ATOM 638 O O . VAL A 1 88 ? -12.071 4.125 19.032 1.00 85.06 88 VAL A O 1
ATOM 641 N N . TYR A 1 89 ? -12.481 2.375 20.371 1.00 81.00 89 TYR A N 1
ATOM 642 C CA . TYR A 1 89 ? -11.391 1.545 19.855 1.00 81.00 89 TYR A CA 1
ATOM 643 C C . TYR A 1 89 ? -11.514 1.244 18.354 1.00 81.00 89 TYR A C 1
ATOM 645 O O . TYR A 1 89 ? -10.515 1.266 17.626 1.00 81.00 89 TYR A O 1
ATOM 653 N N . THR A 1 90 ? -12.733 1.000 17.861 1.00 78.56 90 THR A N 1
ATOM 654 C CA . THR A 1 90 ? -12.964 0.661 16.444 1.00 78.56 90 THR A CA 1
ATOM 655 C C . THR A 1 90 ? -12.500 1.773 15.495 1.00 78.56 90 THR A C 1
ATOM 657 O O . THR A 1 90 ? -11.815 1.500 14.505 1.00 78.56 90 THR A O 1
ATOM 660 N N . GLY A 1 91 ? -12.777 3.038 15.827 1.00 75.56 91 GLY A N 1
ATOM 661 C CA . GLY A 1 91 ? -12.320 4.194 15.053 1.00 75.56 91 GLY A CA 1
ATOM 662 C C . GLY A 1 91 ? -10.800 4.383 15.099 1.00 75.56 91 GLY A C 1
ATOM 663 O O . GLY A 1 91 ? -10.174 4.679 14.075 1.00 75.56 91 GLY A O 1
ATOM 664 N N . ALA A 1 92 ? -10.184 4.158 16.264 1.00 78.56 92 ALA A N 1
ATOM 665 C CA . ALA A 1 92 ? -8.735 4.259 16.436 1.00 78.56 92 ALA A CA 1
ATOM 666 C C . ALA A 1 92 ? -7.972 3.216 15.598 1.00 78.56 92 ALA A C 1
ATOM 668 O O . ALA A 1 92 ? -6.958 3.543 14.978 1.00 78.56 92 ALA A O 1
ATOM 669 N N . ARG A 1 93 ? -8.490 1.982 15.500 1.00 83.44 93 ARG A N 1
ATOM 670 C CA . ARG A 1 93 ? -7.881 0.888 14.720 1.00 83.44 93 ARG A CA 1
ATOM 671 C C . ARG A 1 93 ? -7.833 1.180 13.216 1.00 83.44 93 ARG A C 1
ATOM 673 O O . ARG A 1 93 ? -6.843 0.864 12.552 1.00 83.44 93 ARG A O 1
ATOM 680 N N . VAL A 1 94 ? -8.887 1.785 12.665 1.00 84.75 94 VAL A N 1
ATOM 681 C CA . VAL A 1 94 ? -8.938 2.158 11.239 1.00 84.75 94 VAL A CA 1
ATOM 682 C C . VAL A 1 94 ? -7.918 3.257 10.939 1.00 84.75 94 VAL A C 1
ATOM 684 O O . VAL A 1 94 ? -7.174 3.157 9.960 1.00 84.75 94 VAL A O 1
ATOM 687 N N . LYS A 1 95 ? -7.832 4.277 11.805 1.00 85.88 95 LYS A N 1
ATOM 688 C CA . LYS A 1 95 ? -6.850 5.363 11.672 1.00 85.88 95 LYS A CA 1
ATOM 689 C C . LYS A 1 95 ? -5.415 4.843 11.769 1.00 85.88 95 LYS A C 1
ATOM 691 O O . LYS A 1 95 ? -4.612 5.148 10.891 1.00 85.88 95 LYS A O 1
ATOM 696 N N . SER A 1 96 ? -5.106 4.010 12.765 1.00 89.81 96 SER A N 1
ATOM 697 C CA . SER A 1 96 ? -3.760 3.445 12.929 1.00 89.81 96 SER A CA 1
ATOM 698 C C . SER A 1 96 ? -3.359 2.551 11.757 1.00 89.81 96 SER A C 1
ATOM 700 O O . SER A 1 96 ? -2.228 2.616 11.286 1.00 89.81 96 SER A O 1
ATOM 702 N N . THR A 1 97 ? -4.296 1.770 11.215 1.00 91.69 97 THR A N 1
ATOM 703 C CA . THR A 1 97 ? -4.036 0.934 10.036 1.00 91.69 97 THR A CA 1
ATOM 704 C C . THR A 1 97 ? -3.726 1.774 8.800 1.00 91.69 97 THR A C 1
ATOM 706 O O . THR A 1 97 ? -2.809 1.435 8.055 1.00 91.69 97 THR A O 1
ATOM 709 N N . ARG A 1 98 ? -4.438 2.890 8.602 1.00 88.75 98 ARG A N 1
ATOM 710 C CA . ARG A 1 98 ? -4.167 3.827 7.504 1.00 88.75 98 ARG A CA 1
ATOM 711 C C . ARG A 1 98 ? -2.790 4.478 7.639 1.00 88.75 98 ARG A C 1
ATOM 713 O O . ARG A 1 98 ? -2.055 4.509 6.661 1.00 88.75 98 ARG A O 1
ATOM 720 N N . ILE A 1 99 ? -2.438 4.941 8.839 1.00 92.00 99 ILE A N 1
ATOM 721 C CA . ILE A 1 99 ? -1.107 5.502 9.126 1.00 92.00 99 ILE A CA 1
ATOM 722 C C . ILE A 1 99 ? -0.022 4.460 8.848 1.00 92.00 99 ILE A C 1
ATOM 724 O O . ILE A 1 99 ? 0.993 4.779 8.247 1.00 92.00 99 ILE A O 1
ATOM 728 N N . ARG A 1 100 ? -0.261 3.197 9.207 1.00 94.44 100 ARG A N 1
ATOM 729 C CA . ARG A 1 100 ? 0.684 2.106 8.961 1.00 94.44 100 ARG A CA 1
ATOM 730 C C . ARG A 1 100 ? 0.862 1.776 7.476 1.00 94.44 100 ARG A C 1
ATOM 732 O O . ARG A 1 100 ? 1.996 1.572 7.074 1.00 94.44 100 ARG A O 1
ATOM 739 N N . CYS A 1 101 ? -0.196 1.749 6.654 1.00 93.94 101 CYS A N 1
ATOM 740 C CA . CYS A 1 101 ? -0.001 1.562 5.203 1.00 93.94 101 CYS A CA 1
ATOM 741 C C . CYS A 1 101 ? 0.753 2.753 4.588 1.00 93.94 101 CYS A C 1
ATOM 743 O O . CYS A 1 101 ? 1.660 2.534 3.794 1.00 93.94 101 CYS A O 1
ATOM 745 N N . ALA A 1 102 ? 0.462 3.989 5.014 1.00 93.69 102 ALA A N 1
ATOM 746 C CA . ALA A 1 102 ? 1.219 5.158 4.565 1.00 93.69 102 ALA A CA 1
ATOM 747 C C . ALA A 1 102 ? 2.694 5.101 5.003 1.00 93.69 102 ALA A C 1
ATOM 749 O O . ALA A 1 102 ? 3.580 5.334 4.192 1.00 93.69 102 ALA A O 1
ATOM 750 N N . SER A 1 103 ? 2.968 4.724 6.252 1.00 94.25 103 SER A N 1
ATOM 751 C CA . SER A 1 103 ? 4.328 4.583 6.782 1.00 94.25 103 SER A CA 1
ATOM 752 C C . SER A 1 103 ? 5.112 3.471 6.084 1.00 94.25 103 SER A C 1
ATOM 754 O O . SER A 1 103 ? 6.266 3.687 5.737 1.00 94.25 103 SER A O 1
ATOM 756 N N . ASN A 1 104 ? 4.488 2.319 5.815 1.00 94.44 104 ASN A N 1
ATOM 757 C CA . ASN A 1 104 ? 5.114 1.245 5.042 1.00 94.44 104 ASN A CA 1
ATOM 758 C C . ASN A 1 104 ? 5.517 1.733 3.642 1.00 94.44 104 ASN A C 1
ATOM 760 O O . ASN A 1 104 ? 6.629 1.470 3.190 1.00 94.44 104 ASN A O 1
ATOM 764 N N . LEU A 1 105 ? 4.627 2.467 2.969 1.00 92.31 105 LEU A N 1
ATOM 765 C CA . LEU A 1 105 ? 4.897 3.013 1.643 1.00 92.31 105 LEU A CA 1
ATOM 766 C C . LEU A 1 105 ? 5.982 4.103 1.676 1.00 92.31 105 LEU A C 1
ATOM 768 O O . LEU A 1 105 ? 6.820 4.156 0.781 1.00 92.31 105 LEU A O 1
ATOM 772 N N . GLN A 1 106 ? 6.019 4.917 2.733 1.00 93.00 106 GLN A N 1
ATOM 773 C CA . GLN A 1 106 ? 7.085 5.891 2.959 1.00 93.00 106 GLN A CA 1
ATOM 774 C C . GLN A 1 106 ? 8.448 5.208 3.114 1.00 93.00 106 GLN A C 1
ATOM 776 O O . GLN A 1 106 ? 9.397 5.620 2.458 1.00 93.00 106 GLN A O 1
ATOM 781 N N . SER A 1 107 ? 8.541 4.140 3.918 1.00 91.88 107 SER A N 1
ATOM 782 C CA . SER A 1 107 ? 9.781 3.366 4.078 1.00 91.88 107 SER A CA 1
ATOM 783 C C . SER A 1 107 ? 10.282 2.796 2.750 1.00 91.88 107 SER A C 1
ATOM 785 O O . SER A 1 107 ? 11.486 2.790 2.495 1.00 91.88 107 SER A O 1
ATOM 787 N N . ILE A 1 108 ? 9.363 2.355 1.884 1.00 89.75 108 ILE A N 1
ATOM 788 C CA . ILE A 1 108 ? 9.688 1.916 0.522 1.00 89.75 108 ILE A CA 1
ATOM 789 C C . ILE A 1 108 ? 10.242 3.090 -0.293 1.00 89.75 108 ILE A C 1
ATOM 791 O O . ILE A 1 108 ? 11.301 2.951 -0.900 1.00 89.75 108 ILE A O 1
ATOM 795 N N . GLY A 1 109 ? 9.570 4.245 -0.276 1.00 88.81 109 GLY A N 1
ATOM 796 C CA . GLY A 1 109 ? 10.009 5.440 -1.000 1.00 88.81 109 GLY A CA 1
ATOM 797 C C . GLY A 1 109 ? 11.398 5.920 -0.578 1.00 88.81 109 GL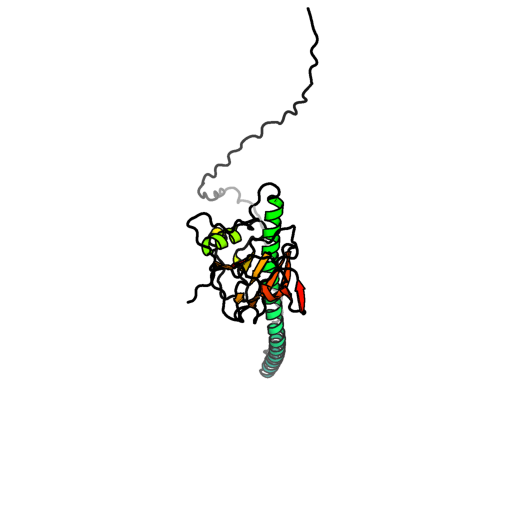Y A C 1
ATOM 798 O O . GLY A 1 109 ? 12.253 6.118 -1.432 1.00 88.81 109 GLY A O 1
ATOM 799 N N . THR A 1 110 ? 11.669 6.010 0.727 1.00 89.25 110 THR A N 1
ATOM 800 C CA . THR A 1 110 ? 13.000 6.373 1.247 1.00 89.25 110 THR A CA 1
ATOM 801 C C . THR A 1 110 ? 14.063 5.335 0.902 1.00 89.25 110 THR A C 1
ATOM 803 O O . THR A 1 110 ? 15.207 5.691 0.641 1.00 89.25 110 THR A O 1
ATOM 806 N N . GLY A 1 111 ? 13.691 4.051 0.877 1.00 87.19 111 GLY A N 1
ATOM 807 C CA . GLY A 1 111 ? 14.598 2.978 0.485 1.00 87.19 111 GLY A CA 1
ATOM 808 C C . GLY A 1 111 ? 15.041 3.112 -0.961 1.00 87.19 111 GLY A C 1
ATOM 809 O O . GLY A 1 111 ? 16.236 3.118 -1.235 1.00 87.19 111 GLY A O 1
ATOM 810 N N . TYR A 1 112 ? 14.096 3.322 -1.874 1.00 82.19 112 TYR A N 1
ATOM 811 C CA . TYR A 1 112 ? 14.435 3.619 -3.262 1.00 82.19 112 TYR A CA 1
ATOM 812 C C . TYR A 1 112 ? 15.197 4.940 -3.397 1.00 82.19 112 TYR A C 1
ATOM 814 O O . TYR A 1 112 ? 16.192 4.954 -4.106 1.00 82.19 112 TYR A O 1
ATOM 822 N N . GLY A 1 113 ? 14.823 5.988 -2.651 1.00 80.50 113 GLY A N 1
ATOM 823 C CA . GLY A 1 113 ? 15.578 7.243 -2.526 1.00 80.50 113 GLY A CA 1
ATOM 824 C C . GLY A 1 113 ? 17.075 7.022 -2.278 1.00 80.50 113 GLY A C 1
ATOM 825 O O . GLY A 1 113 ? 17.903 7.517 -3.035 1.00 80.50 113 GLY A O 1
ATOM 826 N N . SER A 1 114 ? 17.417 6.196 -1.283 1.00 79.31 114 SER A N 1
ATOM 827 C CA . SER A 1 114 ? 18.816 5.877 -0.960 1.00 79.31 114 SER A CA 1
ATOM 828 C C . SER A 1 114 ? 19.556 5.136 -2.079 1.00 79.31 114 SER A C 1
ATOM 830 O O . SER A 1 114 ? 20.739 5.384 -2.296 1.00 79.31 114 SER A O 1
ATOM 832 N N . LEU A 1 115 ? 18.858 4.281 -2.838 1.00 76.38 115 LEU A N 1
ATOM 833 C CA . LEU A 1 115 ? 19.452 3.584 -3.983 1.00 76.38 115 LEU A CA 1
ATOM 834 C C . LEU A 1 115 ? 19.825 4.567 -5.100 1.00 76.38 115 LEU A C 1
ATOM 836 O O . LEU A 1 115 ? 20.850 4.385 -5.744 1.00 76.38 115 LEU A O 1
ATOM 840 N N . TYR A 1 116 ? 19.041 5.630 -5.307 1.00 68.81 116 TYR A N 1
ATOM 841 C CA . TYR A 1 116 ? 19.375 6.658 -6.297 1.00 68.81 116 TYR A CA 1
ATOM 842 C C . TYR A 1 116 ? 20.625 7.466 -5.917 1.00 68.81 116 TYR A C 1
ATOM 844 O O . TYR A 1 116 ? 21.401 7.838 -6.795 1.00 68.81 116 TYR A O 1
ATOM 852 N N . GLU A 1 117 ? 20.825 7.753 -4.627 1.00 65.94 117 GLU A N 1
ATOM 853 C CA . GLU A 1 117 ? 21.966 8.546 -4.147 1.00 65.94 117 GLU A CA 1
ATOM 854 C C . GLU A 1 117 ? 23.293 7.783 -4.268 1.00 65.94 117 GLU A C 1
ATOM 856 O O . GLU A 1 117 ? 24.297 8.349 -4.713 1.00 65.94 117 GLU A O 1
ATOM 861 N N . GLU A 1 118 ? 23.286 6.484 -3.947 1.00 61.09 118 GLU A N 1
ATOM 862 C CA . GLU A 1 118 ? 24.441 5.591 -4.119 1.00 61.09 118 GLU A CA 1
ATOM 863 C C . GLU A 1 118 ? 24.832 5.424 -5.607 1.00 61.09 118 GLU A C 1
ATOM 865 O O . GLU A 1 118 ? 25.994 5.169 -5.932 1.00 61.09 118 GLU A O 1
ATOM 870 N N . GLU A 1 119 ? 23.881 5.630 -6.524 1.00 57.50 119 GLU A N 1
ATOM 871 C CA . GLU A 1 119 ? 23.986 5.344 -7.961 1.00 57.50 119 GLU A CA 1
ATOM 872 C C . GLU A 1 119 ? 24.346 6.534 -8.859 1.00 57.50 119 GLU A C 1
ATOM 874 O O . GLU A 1 119 ? 24.339 6.399 -10.085 1.00 57.50 119 GLU A O 1
ATOM 879 N N . THR A 1 120 ? 24.775 7.673 -8.308 1.00 50.00 120 THR A N 1
ATOM 880 C CA . THR A 1 120 ? 25.302 8.805 -9.107 1.00 50.00 120 THR A CA 1
ATOM 881 C C . THR A 1 120 ? 26.524 8.457 -9.987 1.00 50.00 120 THR A C 1
ATOM 883 O O . THR A 1 120 ? 26.979 9.300 -10.756 1.00 50.00 120 THR A O 1
ATOM 886 N N . ASN A 1 121 ? 27.007 7.203 -9.964 1.00 47.22 121 ASN A N 1
ATOM 887 C CA . ASN A 1 121 ? 27.991 6.651 -10.902 1.00 47.22 121 ASN A CA 1
ATOM 888 C C . ASN A 1 121 ? 27.533 5.429 -11.734 1.00 47.22 121 ASN A C 1
ATOM 890 O O . ASN A 1 121 ? 28.330 4.949 -12.542 1.00 47.22 121 ASN A O 1
ATOM 894 N N . GLN A 1 122 ? 26.311 4.900 -11.575 1.00 45.72 122 GLN A N 1
ATOM 895 C CA . GLN A 1 122 ? 25.784 3.783 -12.380 1.00 45.72 122 GLN A CA 1
ATOM 896 C C . GLN A 1 122 ? 24.267 3.623 -12.185 1.00 45.72 122 GLN A C 1
ATOM 898 O O . GLN A 1 122 ? 23.794 3.095 -11.189 1.00 45.72 122 GLN A O 1
ATOM 903 N N . THR A 1 123 ? 23.509 4.071 -13.179 1.00 45.06 123 THR A N 1
ATOM 904 C CA . THR A 1 123 ? 22.046 4.054 -13.270 1.00 45.06 123 THR A CA 1
ATOM 905 C C . THR A 1 123 ? 21.480 2.629 -13.165 1.00 45.06 123 THR A C 1
ATOM 907 O O . THR A 1 123 ? 21.574 1.872 -14.131 1.00 45.06 123 THR A O 1
ATOM 910 N N . THR A 1 124 ? 20.817 2.250 -12.064 1.00 46.41 124 THR A N 1
ATOM 911 C CA . THR A 1 124 ? 19.957 1.042 -12.053 1.00 46.41 124 THR A CA 1
ATOM 912 C C . THR A 1 124 ? 18.463 1.346 -12.026 1.00 46.41 124 THR A C 1
ATOM 914 O O . THR A 1 124 ? 17.644 0.418 -12.039 1.00 46.41 124 THR A O 1
ATOM 917 N N . THR A 1 125 ? 18.093 2.626 -12.084 1.00 48.19 125 THR A N 1
ATOM 918 C CA . THR A 1 125 ? 16.706 3.084 -11.930 1.00 48.19 125 THR A CA 1
ATOM 919 C C . THR A 1 125 ? 16.146 3.914 -13.087 1.00 48.19 125 THR A C 1
ATOM 921 O O . THR A 1 125 ? 14.928 3.974 -13.211 1.00 48.19 125 THR A O 1
ATOM 924 N N . ALA A 1 126 ? 16.965 4.403 -14.031 1.00 45.88 126 ALA A N 1
ATOM 925 C CA . ALA A 1 126 ? 16.489 4.613 -15.406 1.00 45.88 126 ALA A CA 1
ATOM 926 C C . ALA A 1 126 ? 16.345 3.227 -16.057 1.00 45.88 126 ALA A C 1
ATOM 928 O O . ALA A 1 126 ? 17.174 2.783 -16.854 1.00 45.88 126 ALA A O 1
ATOM 929 N N . MET A 1 127 ? 15.357 2.463 -15.588 1.00 52.09 127 MET A N 1
ATOM 930 C CA . MET A 1 127 ? 15.213 1.059 -15.942 1.00 52.09 127 MET A CA 1
ATOM 931 C C . MET A 1 127 ? 14.683 0.985 -17.362 1.00 52.09 127 MET A C 1
ATOM 933 O O . MET A 1 127 ? 13.523 1.301 -17.622 1.00 52.09 127 MET A O 1
ATOM 937 N N . SER A 1 128 ? 15.524 0.519 -18.285 1.00 46.47 128 SER A N 1
ATOM 938 C CA . SER A 1 128 ? 15.020 0.031 -19.562 1.00 46.47 128 SER A CA 1
ATOM 939 C C . SER A 1 128 ? 13.893 -0.975 -19.276 1.00 46.47 128 SER A C 1
ATOM 941 O O . SER A 1 128 ? 14.107 -1.915 -18.503 1.00 46.47 128 SER A O 1
ATOM 943 N N . PRO A 1 129 ? 12.698 -0.819 -19.875 1.00 52.31 129 PRO A N 1
ATOM 944 C CA . PRO A 1 129 ? 11.592 -1.765 -19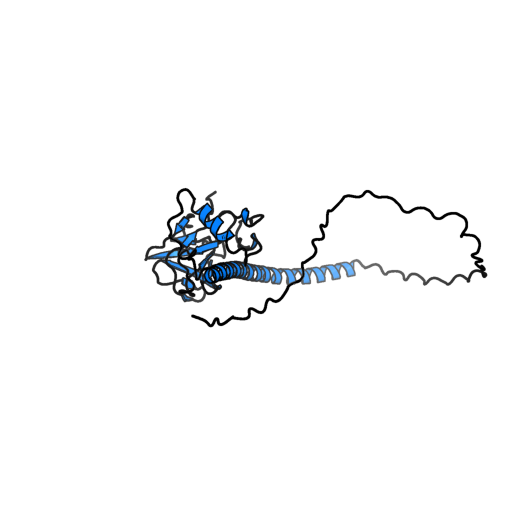.716 1.00 52.31 129 PRO A CA 1
ATOM 945 C C . PRO A 1 129 ? 11.907 -3.140 -20.333 1.00 52.31 129 PRO A C 1
ATOM 947 O O . PRO A 1 129 ? 11.095 -4.062 -20.242 1.00 52.31 129 PRO A O 1
ATOM 950 N N . ALA A 1 130 ? 13.074 -3.290 -20.969 1.00 52.81 130 ALA A N 1
ATOM 951 C CA . ALA A 1 130 ? 13.571 -4.555 -21.468 1.00 52.81 130 ALA A CA 1
ATOM 952 C C . ALA A 1 130 ? 13.977 -5.461 -20.297 1.00 52.81 130 ALA A C 1
ATOM 954 O O . ALA A 1 130 ? 15.054 -5.330 -19.715 1.00 52.81 130 ALA A O 1
ATOM 955 N N . LEU A 1 131 ? 13.100 -6.410 -19.967 1.00 59.09 131 LEU A N 1
ATOM 956 C CA . LEU A 1 131 ? 13.441 -7.547 -19.120 1.00 59.09 131 LEU A CA 1
ATOM 957 C C . LEU A 1 131 ? 14.709 -8.222 -19.683 1.00 59.09 131 LEU A C 1
ATOM 959 O O . LEU A 1 131 ? 14.727 -8.536 -20.878 1.00 59.09 131 LEU A O 1
ATOM 963 N N . PRO A 1 132 ? 15.752 -8.495 -18.874 1.00 56.16 132 PRO A N 1
ATOM 964 C CA . PRO A 1 132 ? 16.792 -9.424 -19.297 1.00 56.16 132 PRO A CA 1
ATOM 965 C C . PRO A 1 132 ? 16.107 -10.750 -19.653 1.00 56.16 132 PRO A C 1
ATOM 967 O O . PRO A 1 132 ? 15.268 -11.242 -18.896 1.00 56.16 132 PRO A O 1
ATOM 970 N N . GLY A 1 133 ? 16.371 -11.266 -20.856 1.00 60.84 133 GLY A N 1
ATOM 971 C CA . GLY A 1 133 ? 15.598 -12.362 -21.443 1.00 60.84 133 GLY A CA 1
ATOM 972 C C . GLY A 1 133 ? 15.375 -13.537 -20.481 1.00 60.84 133 GLY A C 1
ATOM 973 O O . GLY A 1 133 ? 16.280 -13.916 -19.742 1.00 60.84 133 GLY A O 1
ATOM 974 N N . SER A 1 134 ? 14.165 -14.115 -20.532 1.00 60.53 134 SER A N 1
ATOM 975 C CA . SER A 1 134 ? 13.623 -15.256 -19.755 1.00 60.53 134 SER A CA 1
ATOM 976 C C . SER A 1 134 ? 13.058 -15.011 -18.342 1.00 60.53 134 SER A C 1
ATOM 978 O O . SER A 1 134 ? 12.484 -15.940 -17.774 1.00 60.53 134 SER A O 1
ATOM 980 N N . VAL A 1 135 ? 13.103 -13.795 -17.779 1.00 72.06 135 VAL A N 1
ATOM 981 C CA . VAL A 1 135 ? 12.459 -13.526 -16.472 1.00 72.06 135 VAL A CA 1
ATOM 982 C C . VAL A 1 135 ? 11.027 -13.006 -16.623 1.00 72.06 135 VAL A C 1
ATOM 984 O O . VAL A 1 135 ? 10.734 -12.164 -17.467 1.00 72.06 135 VAL A O 1
ATOM 987 N N . SER A 1 136 ? 10.110 -13.495 -15.786 1.00 79.62 136 SER A N 1
ATOM 988 C CA . SER A 1 136 ? 8.738 -12.977 -15.738 1.00 79.62 136 SER A CA 1
ATOM 989 C C . SER A 1 136 ? 8.685 -11.606 -15.046 1.00 79.62 136 SER A C 1
ATOM 991 O O . SER A 1 136 ? 9.494 -11.329 -14.157 1.00 79.62 136 SER A O 1
ATOM 993 N N . TRP A 1 137 ? 7.682 -10.774 -15.361 1.00 76.44 137 TRP A N 1
ATOM 994 C CA . TRP A 1 137 ? 7.436 -9.514 -14.634 1.00 76.44 137 TRP A CA 1
ATOM 995 C C . TRP A 1 137 ? 7.288 -9.720 -13.122 1.00 76.44 137 TRP A C 1
ATOM 997 O O . TRP A 1 137 ? 7.713 -8.883 -12.331 1.00 76.44 137 TRP A O 1
ATOM 1007 N N . ALA A 1 138 ? 6.738 -10.861 -12.711 1.00 77.75 138 ALA A N 1
ATOM 1008 C CA . ALA A 1 138 ? 6.633 -11.237 -11.309 1.00 77.75 138 ALA A CA 1
ATOM 1009 C C . ALA A 1 138 ? 7.999 -11.396 -10.635 1.00 77.75 138 ALA A C 1
ATOM 1011 O O . ALA A 1 138 ? 8.212 -10.911 -9.525 1.00 77.75 138 ALA A O 1
ATOM 1012 N N . THR A 1 139 ? 8.919 -12.080 -11.314 1.00 80.88 139 THR A N 1
ATOM 1013 C CA . THR A 1 139 ? 10.291 -12.289 -10.848 1.00 80.88 139 THR A CA 1
ATOM 1014 C C . THR A 1 139 ? 11.053 -10.970 -10.824 1.00 80.88 139 THR A C 1
ATOM 1016 O O . THR A 1 139 ? 11.746 -10.685 -9.852 1.00 80.88 139 THR A O 1
ATOM 1019 N N . PHE A 1 140 ? 10.874 -10.138 -11.852 1.00 79.31 140 PHE A N 1
ATOM 1020 C CA . PHE A 1 140 ? 11.479 -8.812 -11.924 1.00 79.31 140 PHE A CA 1
ATOM 1021 C C . PHE A 1 140 ? 11.043 -7.927 -10.749 1.00 79.31 140 PHE A C 1
ATOM 1023 O O . PHE A 1 140 ? 11.883 -7.391 -10.030 1.00 79.31 140 PHE A O 1
ATOM 1030 N N . LEU A 1 141 ? 9.737 -7.837 -10.491 1.00 78.56 141 LEU A N 1
ATOM 1031 C CA . LEU A 1 141 ? 9.191 -7.079 -9.364 1.00 78.56 141 LEU A CA 1
ATOM 1032 C C . LEU A 1 141 ? 9.686 -7.579 -8.015 1.00 78.56 141 LEU A C 1
ATOM 1034 O O . LEU A 1 141 ? 10.095 -6.783 -7.175 1.00 78.56 141 LEU A O 1
ATOM 1038 N N . ALA A 1 142 ? 9.651 -8.897 -7.815 1.00 82.31 142 ALA A N 1
ATOM 1039 C CA . ALA A 1 142 ? 10.177 -9.519 -6.612 1.00 82.31 142 ALA A CA 1
ATOM 1040 C C . ALA A 1 142 ? 11.639 -9.118 -6.385 1.00 82.31 142 ALA A C 1
ATOM 1042 O O . ALA A 1 142 ? 11.987 -8.726 -5.279 1.00 82.31 142 ALA A O 1
ATOM 1043 N N . GLY A 1 143 ? 12.460 -9.146 -7.440 1.00 83.19 143 GLY A N 1
ATOM 1044 C CA . GLY A 1 143 ? 13.843 -8.678 -7.402 1.00 83.19 143 GLY A CA 1
ATOM 1045 C C . GLY A 1 143 ? 13.964 -7.216 -6.975 1.00 83.19 143 GLY A C 1
ATOM 1046 O O . GLY A 1 143 ? 14.790 -6.905 -6.127 1.00 83.19 143 GLY A O 1
ATOM 1047 N N . ARG A 1 144 ? 13.106 -6.323 -7.482 1.00 82.00 144 ARG A N 1
ATOM 1048 C CA . ARG A 1 144 ? 13.151 -4.895 -7.125 1.00 82.00 144 ARG A CA 1
ATOM 1049 C C . ARG A 1 144 ? 12.828 -4.638 -5.658 1.00 82.00 144 ARG A C 1
ATOM 1051 O O . ARG A 1 144 ? 13.582 -3.944 -4.988 1.00 82.00 144 ARG A O 1
ATOM 1058 N N . PHE A 1 145 ? 11.805 -5.289 -5.112 1.00 85.81 145 PHE A N 1
ATOM 1059 C CA . PHE A 1 145 ? 11.481 -5.165 -3.686 1.00 85.81 145 PHE A CA 1
ATOM 1060 C C . PHE A 1 145 ? 12.491 -5.840 -2.740 1.00 85.81 145 PHE A C 1
ATOM 1062 O O . PHE A 1 145 ? 12.372 -5.685 -1.526 1.00 85.81 145 PHE A O 1
ATOM 1069 N N . ARG A 1 146 ? 13.494 -6.551 -3.272 1.00 86.44 146 ARG A N 1
ATOM 1070 C CA . ARG A 1 146 ? 14.644 -7.066 -2.513 1.00 86.44 146 ARG A CA 1
ATOM 1071 C C . ARG A 1 146 ? 15.837 -6.109 -2.486 1.00 86.44 146 ARG A C 1
ATOM 1073 O O . ARG A 1 146 ? 16.774 -6.382 -1.752 1.00 86.44 146 ARG A O 1
ATOM 1080 N N . LEU A 1 147 ? 15.825 -5.027 -3.269 1.00 80.38 147 LEU A N 1
ATOM 1081 C CA . LEU A 1 147 ? 16.940 -4.077 -3.339 1.00 80.38 147 LEU A CA 1
ATOM 1082 C C . LEU A 1 147 ? 17.042 -3.136 -2.129 1.00 80.38 147 LEU A C 1
ATOM 1084 O O . LEU A 1 147 ? 18.142 -3.005 -1.599 1.00 80.38 147 LEU A O 1
ATOM 1088 N N . PRO A 1 148 ? 15.960 -2.490 -1.646 1.00 77.94 148 PRO A N 1
ATOM 1089 C CA . PRO A 1 148 ? 16.082 -1.458 -0.616 1.00 77.94 148 PRO A CA 1
ATOM 1090 C C . PRO A 1 148 ? 16.223 -2.044 0.804 1.00 77.94 148 PRO A C 1
ATOM 1092 O O . PRO A 1 148 ? 15.622 -1.537 1.748 1.00 77.94 148 PRO A O 1
ATOM 1095 N N . THR A 1 149 ? 16.982 -3.131 0.990 1.00 79.81 149 THR A N 1
ATOM 1096 C CA . THR A 1 149 ? 17.145 -3.818 2.290 1.00 79.81 149 THR A CA 1
ATOM 1097 C C . THR A 1 149 ? 17.939 -3.017 3.320 1.00 79.81 149 THR A C 1
ATOM 1099 O O . THR A 1 149 ? 17.879 -3.312 4.511 1.00 79.81 149 THR A O 1
ATOM 1102 N N . ASN A 1 150 ? 18.688 -2.007 2.875 1.00 75.75 150 ASN A N 1
ATOM 1103 C CA . ASN A 1 150 ? 19.416 -1.064 3.727 1.00 75.75 150 ASN A CA 1
ATOM 1104 C C . ASN A 1 150 ? 18.468 -0.162 4.545 1.00 75.75 150 ASN A C 1
ATOM 1106 O O . ASN A 1 150 ? 18.789 0.200 5.675 1.00 75.75 150 ASN A O 1
ATOM 1110 N N . VAL A 1 151 ? 17.291 0.162 4.002 1.00 81.94 151 VAL A N 1
ATOM 1111 C CA . VAL A 1 151 ? 16.273 1.010 4.651 1.00 81.94 151 VAL A CA 1
ATOM 1112 C C . VAL A 1 151 ? 15.054 0.195 5.082 1.00 81.94 151 VAL A C 1
ATOM 1114 O O . VAL A 1 151 ? 14.460 0.435 6.134 1.00 81.94 151 VAL A O 1
ATOM 1117 N N . VAL A 1 152 ? 14.684 -0.806 4.288 1.00 83.31 152 VAL A N 1
ATOM 1118 C CA . VAL A 1 152 ? 13.547 -1.686 4.533 1.00 83.31 152 VAL A CA 1
ATOM 1119 C C . VAL A 1 152 ? 14.065 -3.004 5.111 1.00 83.31 152 VAL A C 1
ATOM 1121 O O . VAL A 1 152 ? 14.428 -3.917 4.383 1.00 83.31 152 VAL A O 1
ATOM 1124 N N . ILE A 1 153 ? 14.106 -3.099 6.442 1.00 82.00 153 ILE A N 1
ATOM 1125 C CA . ILE A 1 153 ? 14.758 -4.218 7.156 1.00 82.00 153 ILE A CA 1
ATOM 1126 C C . ILE A 1 153 ? 13.819 -5.418 7.375 1.00 82.00 153 ILE A C 1
ATOM 1128 O O . ILE A 1 153 ? 14.276 -6.551 7.526 1.00 82.00 153 ILE A O 1
ATOM 1132 N N . ASP A 1 154 ? 12.497 -5.208 7.358 1.00 90.38 154 ASP A N 1
ATOM 1133 C CA . ASP A 1 154 ? 11.494 -6.262 7.584 1.00 90.38 154 ASP A CA 1
ATOM 1134 C C . ASP A 1 154 ? 10.590 -6.455 6.347 1.00 90.38 154 ASP A C 1
ATOM 1136 O O . ASP A 1 154 ? 9.906 -5.501 5.958 1.00 90.38 154 ASP A O 1
ATOM 1140 N N . PRO A 1 155 ? 10.495 -7.666 5.748 1.00 91.19 155 PRO A N 1
ATOM 1141 C CA . PRO A 1 155 ? 9.624 -7.927 4.595 1.00 91.19 155 PRO A CA 1
ATOM 1142 C C . PRO A 1 155 ? 8.133 -7.727 4.905 1.00 91.19 155 PRO A C 1
ATOM 1144 O O . PRO A 1 155 ? 7.321 -7.609 3.988 1.00 91.19 155 PRO A O 1
ATOM 1147 N N . ARG A 1 156 ? 7.738 -7.644 6.184 1.00 92.88 156 ARG A N 1
ATOM 1148 C CA . ARG A 1 156 ? 6.366 -7.294 6.587 1.00 92.88 156 ARG A CA 1
ATOM 1149 C C . ARG A 1 156 ? 5.950 -5.890 6.161 1.00 92.88 156 ARG A C 1
ATOM 1151 O O . ARG A 1 156 ? 4.757 -5.643 6.004 1.00 92.88 156 ARG A O 1
ATOM 1158 N N . THR A 1 157 ? 6.902 -4.986 5.951 1.00 93.06 157 THR A N 1
ATOM 1159 C CA . THR A 1 157 ? 6.632 -3.631 5.443 1.00 93.06 157 THR A CA 1
ATOM 1160 C C . THR A 1 157 ? 6.137 -3.644 3.994 1.00 93.06 157 THR A C 1
ATOM 1162 O O . THR A 1 157 ? 5.339 -2.788 3.622 1.00 93.06 157 THR A O 1
ATOM 1165 N N . LEU A 1 158 ? 6.501 -4.665 3.205 1.00 93.06 158 LEU A N 1
ATOM 1166 C CA . LEU A 1 158 ? 6.089 -4.834 1.804 1.00 93.06 158 LEU A CA 1
ATOM 1167 C C . LEU A 1 158 ? 4.626 -5.274 1.639 1.00 93.06 158 LEU A C 1
ATOM 1169 O O . LEU A 1 158 ? 4.113 -5.324 0.519 1.00 93.06 158 LEU A O 1
ATOM 1173 N N . VAL A 1 159 ? 3.937 -5.564 2.743 1.00 94.25 159 VAL A N 1
ATOM 1174 C CA . VAL A 1 159 ? 2.512 -5.892 2.767 1.00 94.25 159 VAL A CA 1
ATOM 1175 C C . VAL A 1 159 ? 1.751 -4.753 3.430 1.00 94.25 159 VAL A C 1
ATOM 1177 O O . VAL A 1 159 ? 2.059 -4.356 4.557 1.00 94.25 159 VAL A O 1
ATOM 1180 N N . CYS A 1 160 ? 0.725 -4.225 2.760 1.00 94.06 160 CYS A N 1
ATOM 1181 C CA . CYS A 1 160 ? -0.175 -3.285 3.414 1.00 94.06 160 CYS A CA 1
ATOM 1182 C C . CYS A 1 160 ? -1.096 -4.079 4.344 1.00 94.06 160 CYS A C 1
ATOM 1184 O O . CYS A 1 160 ? -1.721 -5.047 3.916 1.00 94.06 160 CYS A O 1
ATOM 1186 N N . PRO A 1 161 ? -1.254 -3.666 5.607 1.00 93.81 161 PRO A N 1
ATOM 1187 C CA . PRO A 1 161 ? -2.114 -4.364 6.557 1.00 93.81 161 PRO A CA 1
ATOM 1188 C C . PRO A 1 161 ? -3.615 -4.415 6.225 1.00 93.81 161 PRO A C 1
ATOM 1190 O O . PRO A 1 161 ? -4.362 -5.026 6.986 1.00 93.81 161 PRO A O 1
ATOM 1193 N N . THR A 1 162 ? -4.073 -3.743 5.163 1.00 93.00 162 THR A N 1
ATOM 1194 C CA . THR A 1 162 ? -5.443 -3.911 4.636 1.00 93.00 162 THR A CA 1
ATOM 1195 C C . THR A 1 162 ? -5.537 -4.941 3.513 1.00 93.00 162 THR A C 1
ATOM 1197 O O . THR A 1 162 ? -6.641 -5.306 3.121 1.00 93.00 162 THR A O 1
ATOM 1200 N N . ASP A 1 163 ? -4.399 -5.418 3.011 1.00 92.81 163 ASP A N 1
ATOM 1201 C CA . ASP A 1 163 ? -4.330 -6.482 2.022 1.00 92.81 163 ASP A CA 1
ATOM 1202 C C . ASP A 1 163 ? -4.511 -7.855 2.688 1.00 92.81 163 ASP A C 1
ATOM 1204 O O . ASP A 1 163 ? -4.215 -8.055 3.865 1.00 92.81 163 ASP A O 1
ATOM 1208 N N . VAL A 1 164 ? -4.956 -8.829 1.901 1.00 91.56 164 VAL A N 1
ATOM 1209 C CA . VAL A 1 164 ? -5.104 -10.237 2.302 1.00 91.56 164 VAL A CA 1
ATOM 1210 C C . VAL A 1 164 ? -3.799 -11.030 2.177 1.00 91.56 164 VAL A C 1
ATOM 1212 O O . VAL A 1 164 ? -3.738 -12.207 2.534 1.00 91.56 164 VAL A O 1
ATOM 1215 N N . ARG A 1 165 ? -2.747 -10.404 1.638 1.00 90.50 165 ARG A N 1
ATOM 1216 C CA . ARG A 1 165 ? -1.446 -11.037 1.414 1.00 90.50 165 ARG A CA 1
ATOM 1217 C C . ARG A 1 165 ? -0.742 -11.372 2.709 1.00 90.50 165 ARG A C 1
ATOM 1219 O O . ARG A 1 165 ? -0.856 -10.678 3.715 1.00 90.50 165 ARG A O 1
ATOM 1226 N N . ARG A 1 166 ? 0.060 -12.430 2.639 1.00 93.19 166 ARG A N 1
ATOM 1227 C CA . ARG A 1 166 ? 0.957 -12.815 3.721 1.00 93.19 166 ARG A CA 1
ATOM 1228 C C . ARG A 1 166 ? 2.361 -12.296 3.425 1.00 93.19 166 ARG A C 1
ATOM 1230 O O . ARG A 1 166 ? 2.818 -12.438 2.286 1.00 93.19 166 ARG A O 1
ATOM 1237 N N . PRO A 1 167 ? 3.043 -11.715 4.420 1.00 93.25 167 PRO A N 1
ATOM 1238 C CA . PRO A 1 167 ? 4.421 -11.286 4.256 1.00 93.25 167 PRO A CA 1
ATOM 1239 C C . PRO A 1 167 ? 5.333 -12.495 4.040 1.00 93.25 167 PRO A C 1
ATOM 1241 O O . PRO A 1 167 ? 5.044 -13.594 4.520 1.00 93.25 167 PRO A O 1
ATOM 1244 N N . ALA A 1 168 ? 6.426 -12.287 3.309 1.00 92.88 168 ALA A N 1
ATOM 1245 C CA . ALA A 1 168 ? 7.467 -13.297 3.172 1.00 92.88 168 ALA A CA 1
ATOM 1246 C C . ALA A 1 168 ? 8.190 -13.515 4.514 1.00 92.88 168 ALA A C 1
ATOM 1248 O O . ALA A 1 168 ? 8.212 -12.632 5.372 1.00 92.88 168 ALA A O 1
ATOM 1249 N N . SER A 1 169 ? 8.790 -14.692 4.697 1.00 92.62 169 SER A N 1
ATOM 1250 C CA . SER A 1 169 ? 9.569 -15.020 5.901 1.00 92.62 169 SER A CA 1
ATOM 1251 C C . SER A 1 169 ? 10.921 -14.302 5.964 1.00 92.62 169 SER A C 1
ATOM 1253 O O . SER A 1 169 ? 11.464 -14.123 7.049 1.00 92.62 169 SER A O 1
ATOM 1255 N N . SER A 1 170 ? 11.464 -13.905 4.813 1.00 90.62 170 SER A N 1
ATOM 1256 C CA . SER A 1 170 ? 12.725 -13.175 4.648 1.00 90.62 170 SER A CA 1
ATOM 1257 C C . SER A 1 170 ? 12.703 -12.400 3.325 1.00 90.62 170 SER A C 1
ATOM 1259 O O . SER A 1 170 ? 11.855 -12.672 2.470 1.00 90.62 170 SER A O 1
ATOM 1261 N N . PHE A 1 171 ? 13.631 -11.456 3.132 1.00 88.12 171 PHE A N 1
ATOM 1262 C CA . PHE A 1 171 ? 13.744 -10.709 1.871 1.00 88.12 171 PHE A CA 1
ATOM 1263 C C . PHE A 1 171 ? 14.046 -11.612 0.676 1.00 88.12 171 PHE A C 1
ATOM 1265 O O . PHE A 1 171 ? 13.383 -11.505 -0.351 1.00 88.12 171 PHE A O 1
ATOM 1272 N N . ASP A 1 172 ? 14.936 -12.590 0.827 1.00 88.12 172 ASP A N 1
ATOM 1273 C CA . ASP A 1 172 ? 15.268 -13.534 -0.250 1.00 88.12 172 ASP A CA 1
ATOM 1274 C C . ASP A 1 172 ? 14.072 -14.385 -0.703 1.00 88.12 172 ASP A C 1
ATOM 1276 O O . ASP A 1 172 ? 14.028 -14.870 -1.837 1.00 88.12 172 ASP A O 1
ATOM 1280 N N . ALA A 1 173 ? 13.071 -14.541 0.167 1.00 91.06 173 ALA A N 1
ATOM 1281 C CA . ALA A 1 173 ? 11.831 -15.251 -0.117 1.00 91.06 173 ALA A CA 1
ATOM 1282 C C . ALA A 1 173 ? 10.717 -14.339 -0.667 1.00 91.06 173 ALA A C 1
ATOM 1284 O O . ALA A 1 173 ? 9.638 -14.834 -0.993 1.00 91.06 173 ALA A O 1
ATOM 1285 N N . VAL A 1 174 ? 10.937 -13.023 -0.793 1.00 89.62 174 VAL A N 1
ATOM 1286 C CA . VAL A 1 174 ? 9.933 -12.088 -1.328 1.00 89.62 174 VAL A CA 1
ATOM 1287 C C . VAL A 1 174 ? 9.619 -12.456 -2.767 1.00 89.62 174 VAL A C 1
ATOM 1289 O O . VAL A 1 174 ? 10.487 -12.401 -3.632 1.00 89.62 174 VAL A O 1
ATOM 1292 N N . THR A 1 175 ? 8.368 -12.804 -3.042 1.00 88.75 175 THR A N 1
ATOM 1293 C CA . THR A 1 175 ? 7.842 -12.953 -4.402 1.00 88.75 175 THR A CA 1
ATOM 1294 C C . THR A 1 175 ? 6.823 -11.856 -4.683 1.00 88.75 175 THR A C 1
ATOM 1296 O O . THR A 1 175 ? 6.322 -11.216 -3.757 1.00 88.75 175 THR A O 1
ATOM 1299 N N . ALA A 1 176 ? 6.420 -11.679 -5.942 1.00 83.12 176 ALA A N 1
ATOM 1300 C CA . ALA A 1 176 ? 5.354 -10.735 -6.261 1.00 83.12 176 ALA A CA 1
ATOM 1301 C C . ALA A 1 176 ? 4.010 -11.086 -5.589 1.00 83.12 176 ALA A C 1
ATOM 1303 O O . ALA A 1 176 ? 3.168 -10.212 -5.482 1.00 83.12 176 ALA A O 1
ATOM 1304 N N . SER A 1 177 ? 3.803 -12.306 -5.073 1.00 87.19 177 SER A N 1
ATOM 1305 C CA . SER A 1 177 ? 2.608 -12.663 -4.283 1.00 87.19 177 SER A CA 1
ATOM 1306 C C . SER A 1 177 ? 2.626 -12.105 -2.848 1.00 87.19 177 SER A C 1
ATOM 1308 O O . SER A 1 177 ? 1.579 -11.992 -2.210 1.00 87.19 177 SER A O 1
ATOM 1310 N N . ASN A 1 178 ? 3.803 -11.710 -2.353 1.00 91.50 178 ASN A N 1
ATOM 1311 C CA . ASN A 1 178 ? 4.026 -11.210 -0.995 1.00 91.50 178 ASN A CA 1
ATOM 1312 C C . ASN A 1 178 ? 4.152 -9.683 -0.936 1.00 91.50 178 ASN A C 1
ATOM 1314 O O . ASN A 1 178 ? 4.550 -9.152 0.095 1.00 91.50 178 ASN A O 1
ATOM 1318 N N . VAL A 1 179 ? 3.840 -8.981 -2.029 1.00 90.50 179 VAL A N 1
ATOM 1319 C CA . VAL A 1 179 ? 3.994 -7.525 -2.112 1.00 90.50 179 VAL A CA 1
ATOM 1320 C C . VAL A 1 179 ? 2.664 -6.856 -2.431 1.00 90.50 179 VAL A C 1
ATOM 1322 O O . VAL A 1 179 ? 2.027 -7.185 -3.432 1.00 90.50 179 VAL A O 1
ATOM 1325 N N . SER A 1 180 ? 2.247 -5.907 -1.597 1.00 92.31 180 SER A N 1
ATOM 1326 C CA . SER A 1 180 ? 0.989 -5.155 -1.734 1.00 92.31 180 SER A CA 1
ATOM 1327 C C . SER A 1 180 ? 1.113 -3.867 -2.547 1.00 92.31 180 SER A C 1
ATOM 1329 O O . SER A 1 180 ? 0.145 -3.114 -2.638 1.00 92.31 180 SER A O 1
ATOM 1331 N N . TYR A 1 181 ? 2.271 -3.619 -3.152 1.00 90.69 181 TYR A N 1
ATOM 1332 C CA . TYR A 1 181 ? 2.581 -2.364 -3.828 1.00 90.69 181 TYR A CA 1
ATOM 1333 C C . TYR A 1 181 ? 3.026 -2.582 -5.278 1.00 90.69 181 TYR A C 1
ATOM 1335 O O . TYR A 1 181 ? 3.544 -3.643 -5.624 1.00 90.69 181 TYR A O 1
ATOM 1343 N N . PHE A 1 182 ? 2.807 -1.586 -6.128 1.00 88.00 182 PHE A N 1
ATOM 1344 C CA . PHE A 1 182 ? 3.443 -1.449 -7.437 1.00 88.00 182 PHE A CA 1
ATOM 1345 C C . PHE A 1 182 ? 4.621 -0.475 -7.343 1.00 88.00 182 PHE A C 1
ATOM 1347 O O . PHE A 1 182 ? 4.725 0.273 -6.372 1.00 88.00 182 PHE A O 1
ATOM 1354 N N . ILE A 1 183 ? 5.479 -0.467 -8.362 1.00 84.44 183 ILE A N 1
ATOM 1355 C CA . ILE A 1 183 ? 6.575 0.497 -8.489 1.00 84.44 183 ILE A CA 1
ATOM 1356 C C . ILE A 1 183 ? 6.599 1.106 -9.890 1.00 84.44 183 ILE A C 1
ATOM 1358 O O . ILE A 1 183 ? 6.304 0.419 -10.867 1.00 84.44 183 ILE A O 1
ATOM 1362 N N . SER A 1 184 ? 6.946 2.380 -9.991 1.00 80.31 184 SER A N 1
ATOM 1363 C CA . SER A 1 184 ? 7.198 3.072 -11.252 1.00 80.31 184 SER A CA 1
ATOM 1364 C C . SER A 1 184 ? 8.636 2.862 -11.713 1.00 80.31 184 SER A C 1
ATOM 1366 O O . SER A 1 184 ? 9.553 2.849 -10.897 1.00 80.31 184 SER A O 1
ATOM 1368 N N . LEU A 1 185 ? 8.843 2.679 -13.018 1.00 76.12 185 LEU A N 1
ATOM 1369 C CA . LEU A 1 185 ? 10.190 2.497 -13.591 1.00 76.12 185 LEU A CA 1
ATOM 1370 C C . LEU A 1 185 ? 10.849 3.798 -14.023 1.00 76.12 185 LEU A C 1
ATOM 1372 O O . LEU A 1 185 ? 12.021 3.797 -14.380 1.00 76.12 185 LEU A O 1
ATOM 1376 N N . ASP A 1 186 ? 10.084 4.878 -14.054 1.00 71.88 186 ASP A N 1
ATOM 1377 C CA . ASP A 1 186 ? 10.494 6.162 -14.602 1.00 71.88 186 ASP A CA 1
ATOM 1378 C C . ASP A 1 186 ? 10.532 7.276 -13.560 1.00 71.88 186 ASP A C 1
ATOM 1380 O O . ASP A 1 186 ? 10.906 8.402 -13.878 1.00 71.88 186 ASP A O 1
ATOM 1384 N N . ALA A 1 187 ? 10.184 6.969 -12.311 1.00 71.12 187 ALA A N 1
ATOM 1385 C CA . ALA A 1 187 ? 10.412 7.878 -11.208 1.00 71.12 187 ALA A CA 1
ATOM 1386 C C . ALA A 1 187 ? 11.923 8.092 -11.033 1.00 71.12 187 ALA A C 1
ATOM 1388 O O . ALA A 1 187 ? 12.688 7.142 -10.850 1.00 71.12 187 ALA A O 1
ATOM 1389 N N . SER A 1 188 ? 12.334 9.354 -11.100 1.00 70.94 188 SER A N 1
ATOM 1390 C CA . SER A 1 188 ? 13.712 9.806 -10.922 1.00 70.94 188 SER A CA 1
ATOM 1391 C C . SER A 1 188 ? 13.771 10.910 -9.852 1.00 70.94 188 SER A C 1
ATOM 1393 O O . SER A 1 188 ? 12.783 11.639 -9.688 1.00 70.94 188 SER A O 1
ATOM 1395 N N . PRO A 1 189 ? 14.914 11.085 -9.157 1.00 71.00 189 PRO A N 1
ATOM 1396 C CA . PRO A 1 189 ? 15.140 12.205 -8.238 1.00 71.00 189 PRO A CA 1
ATOM 1397 C C . PRO A 1 189 ? 14.980 13.583 -8.895 1.00 71.00 189 PRO A C 1
ATOM 1399 O O . PRO A 1 189 ? 14.653 14.553 -8.220 1.00 71.00 189 PRO A O 1
ATOM 1402 N N . GLU A 1 190 ? 15.167 13.679 -10.215 1.00 77.62 190 GLU A N 1
ATOM 1403 C CA . GLU A 1 190 ? 14.951 14.911 -10.991 1.00 77.62 190 GLU A CA 1
ATOM 1404 C C . GLU A 1 190 ? 13.460 15.269 -11.106 1.00 77.62 190 GLU A C 1
ATOM 1406 O O . GLU A 1 190 ? 13.089 16.407 -11.394 1.00 77.62 190 GLU A O 1
ATOM 1411 N N . THR A 1 191 ? 12.590 14.292 -10.855 1.00 74.25 191 THR A N 1
ATOM 1412 C CA . THR A 1 191 ? 11.134 14.408 -10.915 1.00 74.25 191 THR A CA 1
ATOM 1413 C C . THR A 1 191 ? 10.507 14.070 -9.554 1.00 74.25 191 THR A C 1
ATOM 1415 O O . THR A 1 191 ? 9.740 13.111 -9.460 1.00 74.25 191 THR A O 1
ATOM 1418 N N . PRO A 1 192 ? 10.780 14.852 -8.488 1.00 79.31 192 PRO A N 1
ATOM 1419 C CA . PRO A 1 192 ? 10.382 14.536 -7.109 1.00 79.31 192 PRO A CA 1
ATOM 1420 C C . PRO A 1 192 ? 8.874 14.317 -6.942 1.00 79.31 192 PRO A C 1
ATOM 1422 O O . PRO A 1 192 ? 8.446 13.515 -6.119 1.00 79.31 192 PRO A O 1
ATOM 1425 N N . GLN A 1 193 ? 8.069 14.993 -7.765 1.00 78.31 193 GLN A N 1
ATOM 1426 C CA . GLN A 1 193 ? 6.611 14.902 -7.732 1.00 78.31 193 GLN A CA 1
ATOM 1427 C C . GLN A 1 193 ? 6.018 13.660 -8.429 1.00 78.31 193 GLN A C 1
ATOM 1429 O O . GLN A 1 193 ? 4.805 13.470 -8.402 1.00 78.31 193 GLN A O 1
ATOM 1434 N N . TRP A 1 194 ? 6.822 12.831 -9.103 1.00 79.25 194 TRP A N 1
ATOM 1435 C CA . TRP A 1 194 ? 6.313 11.642 -9.796 1.00 79.25 194 TRP A CA 1
ATOM 1436 C C . TRP A 1 194 ? 6.098 10.494 -8.821 1.00 79.25 194 TRP A C 1
ATOM 1438 O O . TRP A 1 194 ? 6.881 10.310 -7.893 1.00 79.25 194 TRP A O 1
ATOM 1448 N N . VAL A 1 195 ? 5.053 9.688 -9.039 1.00 80.56 195 VAL A N 1
ATOM 1449 C CA . VAL A 1 195 ? 4.826 8.494 -8.214 1.00 80.56 195 VAL A CA 1
ATOM 1450 C C . VAL A 1 195 ? 5.938 7.504 -8.449 1.00 80.56 195 VAL A C 1
ATOM 1452 O O . VAL A 1 195 ? 6.159 7.058 -9.570 1.00 80.56 195 VAL A O 1
ATOM 1455 N N . LEU A 1 196 ? 6.563 7.121 -7.351 1.00 83.94 196 LEU A N 1
ATOM 1456 C CA . LEU A 1 196 ? 7.580 6.098 -7.266 1.00 83.94 196 LEU A CA 1
ATOM 1457 C C . LEU A 1 196 ? 6.959 4.731 -6.972 1.00 83.94 196 LEU A C 1
ATOM 1459 O O . LEU A 1 196 ? 7.336 3.741 -7.587 1.00 83.94 196 LEU A O 1
ATOM 1463 N N . ALA A 1 197 ? 5.982 4.658 -6.068 1.00 87.56 197 ALA A N 1
ATOM 1464 C CA . ALA A 1 197 ? 5.285 3.417 -5.734 1.00 87.56 197 ALA A CA 1
ATOM 1465 C C . ALA A 1 197 ? 3.868 3.687 -5.212 1.00 87.56 197 ALA A C 1
ATOM 1467 O O . ALA A 1 197 ? 3.538 4.802 -4.812 1.00 87.56 197 ALA A O 1
ATOM 1468 N N . GLY A 1 198 ? 3.020 2.663 -5.172 1.00 89.44 198 GLY A N 1
ATOM 1469 C CA . GLY A 1 198 ? 1.671 2.795 -4.618 1.00 89.44 198 GLY A CA 1
ATOM 1470 C C . GLY A 1 198 ? 0.956 1.469 -4.421 1.00 89.44 198 GLY A C 1
ATOM 1471 O O . GLY A 1 198 ? 1.521 0.407 -4.663 1.00 89.44 198 GLY A O 1
ATOM 1472 N N . ASP A 1 199 ? -0.294 1.509 -3.969 1.00 90.81 199 ASP A N 1
ATOM 1473 C CA . ASP A 1 199 ? -1.069 0.296 -3.675 1.00 90.81 199 ASP A CA 1
ATOM 1474 C C . ASP A 1 199 ? -1.384 -0.524 -4.939 1.00 90.81 199 ASP A C 1
ATOM 1476 O O . ASP A 1 199 ? -1.854 0.010 -5.945 1.00 90.81 199 ASP A O 1
ATOM 1480 N N . ARG A 1 200 ? -1.188 -1.850 -4.888 1.00 88.62 200 ARG A N 1
ATOM 1481 C CA . ARG A 1 200 ? -1.247 -2.745 -6.066 1.00 88.62 200 ARG A CA 1
ATOM 1482 C C . ARG A 1 200 ? -2.609 -2.869 -6.758 1.00 88.62 200 ARG A C 1
ATOM 1484 O O . ARG A 1 200 ? -2.666 -3.388 -7.867 1.00 88.62 200 ARG A O 1
ATOM 1491 N N . ASN A 1 201 ? -3.720 -2.541 -6.094 1.00 88.25 201 ASN A N 1
ATOM 1492 C CA . ASN A 1 201 ? -5.072 -2.884 -6.562 1.00 88.25 201 ASN A CA 1
ATOM 1493 C C . ASN A 1 201 ? -5.619 -1.874 -7.578 1.00 88.25 201 ASN A C 1
ATOM 1495 O O . ASN A 1 201 ? -6.764 -1.430 -7.464 1.00 88.25 201 ASN A O 1
ATOM 1499 N N . LEU A 1 202 ? -4.788 -1.531 -8.558 1.00 86.56 202 LEU A N 1
ATOM 1500 C CA . LEU A 1 202 ? -5.136 -0.624 -9.635 1.00 86.56 202 LEU A CA 1
ATOM 1501 C C . LEU A 1 202 ? -6.224 -1.224 -10.526 1.00 86.56 202 LEU A C 1
ATOM 1503 O O . LEU A 1 202 ? -6.302 -2.435 -10.737 1.00 86.56 202 LEU A O 1
ATOM 1507 N N . THR A 1 203 ? -7.067 -0.351 -11.056 1.00 85.38 203 THR A N 1
ATOM 1508 C CA . THR A 1 203 ? -8.173 -0.671 -11.957 1.00 85.38 203 THR A CA 1
ATOM 1509 C C . THR A 1 203 ? -8.117 0.241 -13.170 1.00 85.38 203 THR A C 1
ATOM 1511 O O . THR A 1 203 ? -7.773 1.403 -13.011 1.00 85.38 203 THR A O 1
ATOM 1514 N N . ILE A 1 204 ? -8.466 -0.261 -14.348 1.00 83.69 204 ILE A N 1
ATOM 1515 C CA . ILE A 1 204 ? -8.755 0.534 -15.546 1.00 83.69 204 ILE A CA 1
ATOM 1516 C C . ILE A 1 204 ? -10.256 0.430 -15.760 1.00 83.69 204 ILE A C 1
ATOM 1518 O O . ILE A 1 204 ? -10.776 -0.684 -15.835 1.00 83.69 204 ILE A O 1
ATOM 1522 N N . ASP A 1 205 ? -10.957 1.563 -15.766 1.00 81.50 205 ASP A N 1
ATOM 1523 C CA . ASP A 1 205 ? -12.417 1.609 -15.933 1.00 81.50 205 ASP A CA 1
ATOM 1524 C C . ASP A 1 205 ? -13.169 0.662 -14.970 1.00 81.50 205 ASP A C 1
ATOM 1526 O O . ASP A 1 205 ? -14.147 0.002 -15.313 1.00 81.50 205 ASP A O 1
ATOM 1530 N N . GLY A 1 206 ? -12.671 0.555 -13.731 1.00 80.56 206 GLY A N 1
ATOM 1531 C CA . GLY A 1 206 ? -13.231 -0.304 -12.681 1.00 80.56 206 GLY A CA 1
ATOM 1532 C C . GLY A 1 206 ? -12.835 -1.785 -12.756 1.00 80.56 206 GLY A C 1
ATOM 1533 O O . GLY A 1 206 ? -13.114 -2.533 -11.817 1.00 80.56 206 GLY A O 1
ATOM 1534 N N . VAL A 1 207 ? -12.134 -2.214 -13.807 1.00 85.25 207 VAL A N 1
ATOM 1535 C CA . VAL A 1 207 ? -11.621 -3.583 -13.962 1.00 85.25 207 VAL A CA 1
ATOM 1536 C C . VAL A 1 207 ? -10.207 -3.674 -13.401 1.00 85.25 207 VAL A C 1
ATOM 1538 O O . VAL A 1 207 ? -9.349 -2.869 -13.747 1.00 85.25 207 VAL A O 1
ATOM 1541 N N . LEU A 1 208 ? -9.940 -4.658 -12.537 1.00 85.88 208 LEU A N 1
ATOM 1542 C CA . LEU A 1 208 ? -8.617 -4.848 -11.934 1.00 85.88 208 LEU A CA 1
ATOM 1543 C C . LEU A 1 208 ? -7.548 -5.059 -13.014 1.00 85.88 208 LEU A C 1
ATOM 1545 O O . LEU A 1 208 ? -7.695 -5.920 -13.884 1.00 85.88 208 LEU A O 1
ATOM 1549 N N . VAL A 1 209 ? -6.461 -4.294 -12.932 1.00 81.62 209 VAL A N 1
ATOM 1550 C CA . VAL A 1 209 ? -5.361 -4.422 -13.885 1.00 81.62 209 VAL A CA 1
ATOM 1551 C C . VAL A 1 209 ? -4.638 -5.740 -13.651 1.00 81.62 209 VAL A C 1
ATOM 1553 O O . VAL A 1 209 ? -4.344 -6.128 -12.516 1.00 81.62 209 VAL A O 1
ATOM 1556 N N . ARG A 1 210 ? -4.361 -6.448 -14.749 1.00 76.38 210 ARG A N 1
ATOM 1557 C CA . ARG A 1 210 ? -3.582 -7.680 -14.696 1.00 76.38 210 ARG A CA 1
ATOM 1558 C C . ARG A 1 210 ? -2.138 -7.368 -14.299 1.00 76.38 210 ARG A C 1
ATOM 1560 O O . ARG A 1 210 ? -1.607 -6.329 -14.683 1.00 76.38 210 ARG A O 1
ATOM 1567 N N . PRO A 1 211 ? -1.481 -8.276 -13.576 1.00 74.44 211 PRO A N 1
ATOM 1568 C CA . PRO A 1 211 ? -0.070 -8.121 -13.268 1.00 74.44 211 PRO A CA 1
ATOM 1569 C C . PRO A 1 211 ? 0.808 -7.965 -14.508 1.00 74.44 211 PRO A C 1
ATOM 1571 O O . PRO A 1 211 ? 0.597 -8.661 -15.503 1.00 74.44 211 PRO A O 1
ATOM 1574 N N . GLY A 1 212 ? 1.835 -7.126 -14.414 1.00 74.62 212 GLY A N 1
ATOM 1575 C CA . GLY A 1 212 ? 2.767 -6.876 -15.509 1.00 74.62 212 GLY A CA 1
ATOM 1576 C C . GLY A 1 212 ? 3.177 -5.414 -15.610 1.00 74.62 212 GLY A C 1
ATOM 1577 O O . GLY A 1 212 ? 2.874 -4.606 -14.733 1.00 74.62 212 GLY A O 1
ATOM 1578 N N . LEU A 1 213 ? 3.880 -5.081 -16.687 1.00 76.12 213 LEU A N 1
ATOM 1579 C CA . LEU A 1 213 ? 4.158 -3.694 -17.035 1.00 76.12 213 LEU A CA 1
ATOM 1580 C C . LEU A 1 213 ? 2.882 -3.034 -17.556 1.00 76.12 213 LEU A C 1
ATOM 1582 O O . LEU A 1 213 ? 2.305 -3.474 -18.550 1.00 76.12 213 LEU A O 1
ATOM 1586 N N . LEU A 1 214 ? 2.475 -1.963 -16.889 1.00 76.31 214 LEU A N 1
ATOM 1587 C CA . LEU A 1 214 ? 1.433 -1.068 -17.343 1.00 76.31 214 LEU A CA 1
ATOM 1588 C C . LEU A 1 214 ? 2.091 0.218 -17.843 1.00 76.31 214 LEU A C 1
ATOM 1590 O O . LEU A 1 214 ? 2.677 0.979 -17.074 1.00 76.31 214 LEU A O 1
ATOM 1594 N N . VAL A 1 215 ? 1.944 0.467 -19.139 1.00 74.38 215 VAL A N 1
ATOM 1595 C CA . VAL A 1 215 ? 2.266 1.758 -19.749 1.00 74.38 215 VAL A CA 1
ATOM 1596 C C . VAL A 1 215 ? 0.935 2.437 -20.058 1.00 74.38 215 VAL A C 1
ATOM 1598 O O . VAL A 1 215 ? 0.309 2.100 -21.066 1.00 74.38 215 VAL A O 1
ATOM 1601 N N . PRO A 1 216 ? 0.423 3.307 -19.171 1.00 65.44 216 PRO A N 1
ATOM 1602 C CA . PRO A 1 216 ? -0.833 3.995 -19.426 1.00 65.44 216 PRO A CA 1
ATOM 1603 C C . PRO A 1 216 ? -0.697 4.887 -20.669 1.00 65.44 216 PRO A C 1
ATOM 1605 O O . PRO A 1 216 ? 0.127 5.800 -20.710 1.00 65.44 216 PRO A O 1
ATOM 1608 N N . SER A 1 217 ? -1.511 4.629 -21.696 1.00 64.75 217 SER A N 1
ATOM 1609 C CA . SER A 1 217 ? -1.63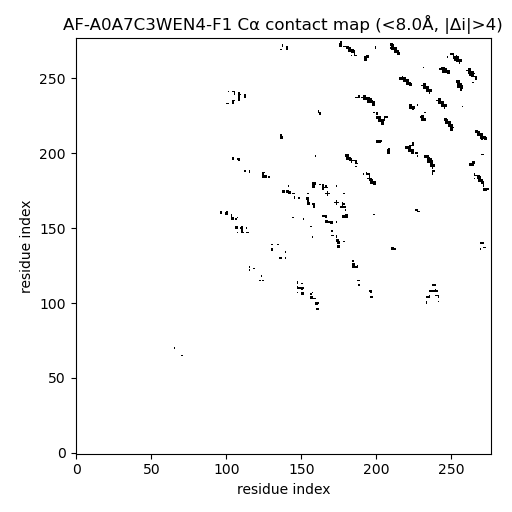8 5.534 -22.841 1.00 64.75 217 SER A CA 1
ATOM 1610 C C . SER A 1 217 ? -2.333 6.822 -22.417 1.00 64.75 217 SER A C 1
ATOM 1612 O O . SER A 1 217 ? -3.050 6.838 -21.415 1.00 64.75 217 SER A O 1
ATOM 1614 N N . SER A 1 218 ? -2.188 7.888 -23.211 1.00 59.41 218 SER A N 1
ATOM 1615 C CA . SER A 1 218 ? -2.999 9.083 -23.009 1.00 59.41 218 SER A CA 1
ATOM 1616 C C . SER A 1 218 ? -4.485 8.718 -23.119 1.00 59.41 218 SER A C 1
ATOM 1618 O O . SER A 1 218 ? -4.856 8.125 -24.129 1.00 59.41 218 SER A O 1
ATOM 1620 N N . ASN A 1 219 ? -5.298 9.060 -22.118 1.00 65.56 219 ASN A N 1
ATOM 1621 C CA . ASN A 1 219 ? -6.742 8.830 -21.939 1.00 65.56 219 ASN A CA 1
ATOM 1622 C C . ASN A 1 219 ? -7.166 7.658 -21.030 1.00 65.56 219 ASN A C 1
ATOM 1624 O O . ASN A 1 219 ? -8.366 7.448 -20.874 1.00 65.56 219 ASN A O 1
ATOM 1628 N N . ILE A 1 220 ? -6.251 6.913 -20.397 1.00 71.50 220 ILE A N 1
ATOM 1629 C CA . ILE A 1 220 ? -6.649 5.838 -19.466 1.00 71.50 220 ILE A CA 1
ATOM 1630 C C . ILE A 1 220 ? -6.752 6.381 -18.045 1.00 71.50 220 ILE A C 1
ATOM 1632 O O . ILE A 1 220 ? -5.754 6.807 -17.481 1.00 71.50 220 ILE A O 1
ATOM 1636 N N . GLN A 1 221 ? -7.920 6.303 -17.412 1.00 75.94 221 GLN A N 1
ATOM 1637 C CA . GLN A 1 221 ? -8.039 6.601 -15.987 1.00 75.94 221 GLN A CA 1
ATOM 1638 C C . GLN A 1 221 ? -7.815 5.329 -15.166 1.00 75.94 221 GLN A C 1
ATOM 1640 O O . GLN A 1 221 ? -8.637 4.413 -15.175 1.00 75.94 221 GLN A O 1
ATOM 1645 N N . LEU A 1 222 ? -6.713 5.281 -14.418 1.00 81.19 222 LEU A N 1
ATOM 1646 C CA . LEU A 1 222 ? -6.541 4.275 -13.381 1.00 81.19 222 LEU A CA 1
ATOM 1647 C C . LEU A 1 222 ? -7.293 4.708 -12.126 1.00 81.19 222 LEU A C 1
ATOM 1649 O O . LEU A 1 222 ? -7.309 5.877 -11.759 1.00 81.19 222 LEU A O 1
ATOM 1653 N N . GLY A 1 223 ? -7.903 3.763 -11.440 1.00 84.75 223 GLY A N 1
ATOM 1654 C CA . GLY A 1 223 ? -8.440 3.945 -10.096 1.00 84.75 223 GLY A CA 1
ATOM 1655 C C . GLY A 1 223 ? -7.965 2.826 -9.191 1.00 84.75 223 GLY A C 1
ATOM 1656 O O . GLY A 1 223 ? -7.194 1.966 -9.615 1.00 84.75 223 GLY A O 1
ATOM 1657 N N . TRP A 1 224 ? -8.494 2.764 -7.977 1.00 89.00 224 TRP A N 1
ATOM 1658 C CA . TRP A 1 224 ? -8.283 1.621 -7.094 1.00 89.00 224 TRP A CA 1
ATOM 1659 C C . TRP A 1 224 ? -9.562 0.834 -6.880 1.00 89.00 224 TRP A C 1
ATOM 1661 O O . TRP A 1 224 ? -10.659 1.382 -6.765 1.00 89.00 224 TRP A O 1
ATOM 1671 N N . SER A 1 225 ? -9.419 -0.484 -6.780 1.00 90.12 225 SER A N 1
ATOM 1672 C CA . SER A 1 225 ? -10.538 -1.340 -6.410 1.00 90.12 225 SER A CA 1
ATOM 1673 C C . SER A 1 225 ? -10.940 -1.108 -4.949 1.00 90.12 225 SER A C 1
ATOM 1675 O O . SER A 1 225 ? -10.177 -0.599 -4.129 1.00 90.12 225 SER A O 1
ATOM 1677 N N . LYS A 1 226 ? -12.136 -1.559 -4.567 1.00 89.44 226 LYS A N 1
ATOM 1678 C CA . LYS A 1 226 ? -12.585 -1.492 -3.165 1.00 89.44 226 LYS A CA 1
ATOM 1679 C C . LYS A 1 226 ? -11.893 -2.509 -2.248 1.00 89.44 226 LYS A C 1
ATOM 1681 O O . LYS A 1 226 ? -12.077 -2.421 -1.036 1.00 89.44 226 LYS A O 1
ATOM 1686 N N . ALA A 1 227 ? -11.112 -3.441 -2.807 1.00 86.44 227 ALA A N 1
ATOM 1687 C CA . ALA A 1 227 ? -10.463 -4.519 -2.060 1.00 86.44 227 A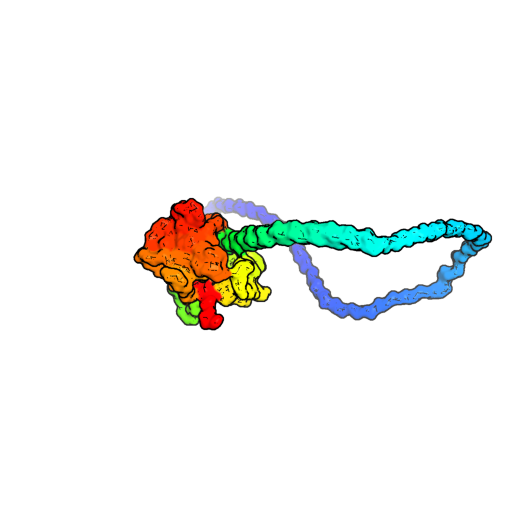LA A CA 1
ATOM 1688 C C . ALA A 1 227 ? -9.446 -3.994 -1.038 1.00 86.44 227 ALA A C 1
ATOM 1690 O O . ALA A 1 227 ? -9.344 -4.543 0.053 1.00 86.44 227 ALA A O 1
ATOM 1691 N N . MET A 1 228 ? -8.743 -2.905 -1.366 1.00 87.38 228 MET A N 1
ATOM 1692 C CA . MET A 1 228 ? -7.890 -2.178 -0.428 1.00 87.38 228 MET A CA 1
ATOM 1693 C C . MET A 1 228 ? -8.333 -0.720 -0.376 1.00 87.38 228 MET A C 1
ATOM 1695 O O . MET A 1 228 ? -8.749 -0.144 -1.379 1.00 87.38 228 MET A O 1
ATOM 1699 N N . HIS A 1 229 ? -8.308 -0.138 0.824 1.00 89.94 229 HIS A N 1
ATOM 1700 C CA . HIS A 1 229 ? -8.557 1.292 1.048 1.00 89.94 229 HIS A CA 1
ATOM 1701 C C . HIS A 1 229 ? -9.881 1.872 0.499 1.00 89.94 229 HIS A C 1
ATOM 1703 O O . HIS A 1 229 ? -10.008 3.091 0.382 1.00 89.94 229 HIS A O 1
ATOM 1709 N N . ARG A 1 230 ? -10.905 1.033 0.271 1.00 88.88 230 ARG A N 1
ATOM 1710 C CA . ARG A 1 230 ? -12.275 1.429 -0.124 1.00 88.88 230 ARG A CA 1
ATOM 1711 C C . ARG A 1 230 ? -12.342 2.254 -1.424 1.00 88.88 230 ARG A C 1
ATOM 1713 O O . ARG A 1 230 ? -13.176 3.148 -1.526 1.00 88.88 230 ARG A O 1
ATOM 1720 N N . GLY A 1 231 ? -11.501 1.937 -2.410 1.00 86.12 231 GLY A N 1
ATOM 1721 C CA . GLY A 1 231 ? -11.500 2.599 -3.725 1.00 86.12 231 GLY A CA 1
ATOM 1722 C C . GLY A 1 231 ? -10.598 3.831 -3.820 1.00 86.12 231 GLY A C 1
ATOM 1723 O O . GLY A 1 231 ? -10.640 4.553 -4.805 1.00 86.12 231 GLY A O 1
ATOM 1724 N N . LEU A 1 232 ? -9.793 4.070 -2.788 1.00 88.56 232 LEU A N 1
ATOM 1725 C CA . LEU A 1 232 ? -8.696 5.035 -2.782 1.00 88.56 232 LEU A CA 1
ATOM 1726 C C . LEU A 1 232 ? -7.378 4.259 -2.818 1.00 88.56 232 LEU A C 1
ATOM 1728 O O . LEU A 1 232 ? -7.355 3.108 -2.394 1.00 88.56 232 LEU A O 1
ATOM 1732 N N . GLY A 1 233 ? -6.288 4.897 -3.221 1.00 88.88 233 GLY A N 1
ATOM 1733 C CA . GLY A 1 233 ? -4.942 4.345 -3.071 1.00 88.88 233 GLY A CA 1
ATOM 1734 C C . GLY A 1 233 ? -4.012 5.308 -2.359 1.00 88.88 233 GLY A C 1
ATOM 1735 O O . GLY A 1 233 ? -4.223 6.521 -2.374 1.00 88.88 233 GLY A O 1
ATOM 1736 N N . ASN A 1 234 ? -2.997 4.764 -1.706 1.00 91.38 234 ASN A N 1
ATOM 1737 C CA . ASN A 1 234 ? -1.823 5.498 -1.274 1.00 91.38 234 ASN A CA 1
ATOM 1738 C C . ASN A 1 234 ? -0.760 5.390 -2.366 1.00 91.38 234 ASN A C 1
ATOM 1740 O O . ASN A 1 234 ? -0.549 4.323 -2.950 1.00 91.38 234 ASN A O 1
ATOM 1744 N N . VAL A 1 235 ? -0.092 6.505 -2.611 1.00 89.25 235 VAL A N 1
ATOM 1745 C CA . VAL A 1 235 ? 1.048 6.612 -3.510 1.00 89.25 235 VAL A CA 1
ATOM 1746 C C . VAL A 1 235 ? 2.161 7.364 -2.794 1.00 89.25 235 VAL A C 1
ATOM 1748 O O . VAL A 1 235 ? 1.887 8.255 -1.991 1.00 89.25 235 VAL A O 1
ATOM 1751 N N . VAL A 1 236 ? 3.406 6.985 -3.050 1.00 90.00 236 VAL A N 1
ATOM 1752 C CA . VAL A 1 236 ? 4.593 7.712 -2.605 1.00 90.00 236 VAL A CA 1
ATOM 1753 C C . VAL A 1 236 ? 5.250 8.333 -3.819 1.00 90.00 236 VAL A C 1
ATOM 1755 O O . VAL A 1 236 ? 5.371 7.684 -4.862 1.00 90.00 236 VAL A O 1
ATOM 1758 N N . LEU A 1 237 ? 5.619 9.600 -3.692 1.00 86.19 237 LEU A N 1
ATOM 1759 C CA . LEU A 1 237 ? 6.325 10.327 -4.733 1.00 86.19 237 LEU A CA 1
ATOM 1760 C C . LEU A 1 237 ? 7.836 10.089 -4.618 1.00 86.19 237 LEU A C 1
ATOM 1762 O O . LEU A 1 237 ? 8.316 9.534 -3.626 1.00 86.19 237 LEU A O 1
ATOM 1766 N N . ALA A 1 238 ? 8.592 10.474 -5.640 1.00 82.62 238 ALA A N 1
ATOM 1767 C CA . ALA A 1 238 ? 10.043 10.318 -5.665 1.00 82.62 238 ALA A CA 1
ATOM 1768 C C . ALA A 1 238 ? 10.757 11.128 -4.562 1.00 82.62 238 ALA A C 1
ATOM 1770 O O . ALA A 1 238 ? 11.846 10.748 -4.147 1.00 82.62 238 ALA A O 1
ATOM 1771 N N . ASP A 1 239 ? 10.128 12.178 -4.023 1.00 83.38 239 ASP A N 1
ATOM 1772 C CA . ASP A 1 239 ? 10.596 12.902 -2.829 1.00 83.38 239 ASP A CA 1
ATOM 1773 C C . ASP A 1 239 ? 10.321 12.185 -1.489 1.00 83.38 239 ASP A C 1
ATOM 1775 O O . ASP A 1 239 ? 10.693 12.681 -0.424 1.00 83.38 239 ASP A O 1
ATOM 1779 N N . GLY A 1 240 ? 9.652 11.028 -1.513 1.00 85.75 240 GLY A N 1
ATOM 1780 C CA . GLY A 1 240 ? 9.283 10.256 -0.326 1.00 85.75 240 GLY A CA 1
ATOM 1781 C C . GLY A 1 240 ? 7.999 10.720 0.373 1.00 85.75 240 GLY A C 1
ATOM 1782 O O . GLY A 1 240 ? 7.597 10.116 1.373 1.00 85.75 240 GLY A O 1
ATOM 1783 N N . SER A 1 241 ? 7.319 11.753 -0.130 1.00 88.50 241 SER A N 1
ATOM 1784 C CA . SER A 1 241 ? 6.019 12.181 0.387 1.00 88.50 241 SER A CA 1
ATOM 1785 C C . SER A 1 241 ? 4.923 11.182 0.007 1.00 88.50 241 SER A C 1
ATOM 1787 O O . SER A 1 241 ? 4.866 10.673 -1.112 1.00 88.50 241 SER A O 1
ATOM 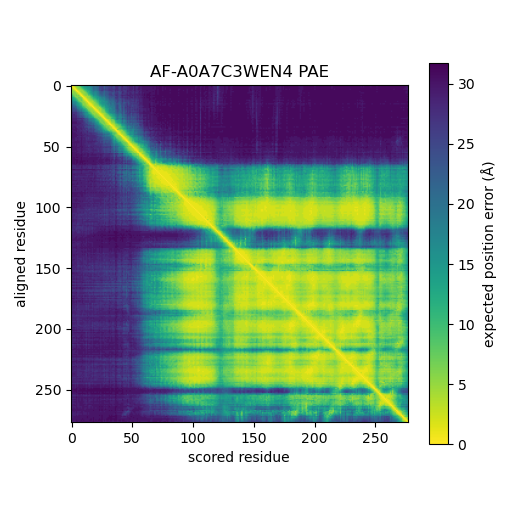1789 N N . VAL A 1 242 ? 4.035 10.875 0.959 1.00 91.69 242 VAL A N 1
ATOM 1790 C CA . VAL A 1 242 ? 2.933 9.925 0.755 1.00 91.69 242 VAL A CA 1
ATOM 1791 C C . VAL A 1 242 ? 1.617 10.668 0.647 1.00 91.69 242 VAL A C 1
ATOM 1793 O O . VAL A 1 242 ? 1.230 11.422 1.540 1.00 91.69 242 VAL A O 1
ATOM 1796 N N . GLN A 1 243 ? 0.896 10.401 -0.432 1.00 89.06 243 GLN A N 1
ATOM 1797 C CA . GLN A 1 243 ? -0.364 11.047 -0.753 1.00 89.06 243 GLN A CA 1
ATOM 1798 C C . GLN A 1 243 ? -1.440 10.000 -1.026 1.00 89.06 243 GLN A C 1
ATOM 1800 O O . GLN A 1 243 ? -1.162 8.849 -1.362 1.00 89.06 243 GLN A O 1
ATOM 1805 N N . ARG A 1 244 ? -2.703 10.392 -0.850 1.00 88.38 244 ARG A N 1
ATOM 1806 C CA . ARG A 1 244 ? -3.839 9.552 -1.236 1.00 88.38 244 ARG A CA 1
ATOM 1807 C C . ARG A 1 244 ? -4.451 10.072 -2.507 1.00 88.38 244 ARG A C 1
ATOM 1809 O O . ARG A 1 244 ? -4.785 11.250 -2.566 1.00 88.38 244 ARG A O 1
ATOM 1816 N N . ALA A 1 245 ? -4.686 9.170 -3.442 1.00 83.31 245 ALA A N 1
ATOM 1817 C CA . ALA A 1 245 ? -5.299 9.474 -4.717 1.00 83.31 245 ALA A CA 1
ATOM 1818 C C . ALA A 1 245 ? -6.608 8.698 -4.894 1.00 83.31 245 ALA A C 1
ATOM 1820 O O . ALA A 1 245 ? -6.783 7.586 -4.381 1.00 83.31 245 ALA A O 1
ATOM 1821 N N . LEU A 1 246 ? -7.544 9.329 -5.598 1.00 81.56 246 LEU A N 1
ATOM 1822 C CA . LEU A 1 246 ? -8.796 8.714 -6.043 1.00 81.56 246 LEU A CA 1
ATOM 1823 C C . LEU A 1 246 ? -8.577 7.958 -7.353 1.00 81.56 246 LEU A C 1
ATOM 1825 O O . LEU A 1 246 ? -9.058 6.842 -7.543 1.00 81.56 246 LEU A O 1
ATOM 1829 N N . ASN A 1 247 ? -7.823 8.581 -8.247 1.00 74.19 247 ASN A N 1
ATOM 1830 C CA . ASN A 1 247 ? -7.567 8.120 -9.592 1.00 74.19 247 ASN A CA 1
ATOM 1831 C C . ASN A 1 247 ? -6.241 8.683 -10.096 1.00 74.19 247 ASN A C 1
ATOM 1833 O O . ASN A 1 247 ? -5.730 9.699 -9.621 1.00 74.19 247 ASN A O 1
ATOM 1837 N N . LEU A 1 248 ? -5.717 8.000 -11.099 1.00 70.88 248 LEU A N 1
ATOM 1838 C CA . LEU A 1 248 ? -4.517 8.336 -11.823 1.00 70.88 248 LEU A CA 1
ATOM 1839 C C . LEU A 1 248 ? -4.892 8.536 -13.282 1.00 70.88 248 LEU A C 1
ATOM 1841 O O . LEU A 1 248 ? -5.362 7.603 -13.927 1.00 70.88 248 LEU A O 1
ATOM 1845 N N . GLN A 1 249 ? -4.725 9.739 -13.815 1.00 63.16 249 GLN A N 1
ATOM 1846 C CA . GLN A 1 249 ? -4.985 9.963 -15.231 1.00 63.16 249 GLN A CA 1
ATOM 1847 C C . GLN A 1 249 ? -3.735 9.626 -16.039 1.00 63.16 249 GLN A C 1
ATOM 1849 O O . GLN A 1 249 ? -2.702 10.291 -15.975 1.00 63.16 249 GLN A O 1
ATOM 1854 N N . GLY A 1 250 ? -3.848 8.569 -16.831 1.00 52.47 250 GLY A N 1
ATOM 1855 C CA . GLY A 1 250 ? -2.918 8.198 -17.876 1.00 52.47 250 GLY A CA 1
ATOM 1856 C C . GLY A 1 250 ? -2.994 9.221 -18.988 1.00 52.47 250 GLY A C 1
ATOM 1857 O O . GLY A 1 250 ? -3.795 9.075 -19.892 1.00 52.47 250 GLY A O 1
ATOM 1858 N N . SER A 1 251 ? -2.221 10.297 -18.882 1.00 43.62 251 SER A N 1
ATOM 1859 C CA . SER A 1 251 ? -1.813 11.167 -19.994 1.00 43.62 251 SER A CA 1
ATOM 1860 C C . SER A 1 251 ? -0.957 12.319 -19.470 1.00 43.62 251 SER A C 1
ATOM 1862 O O . SER A 1 251 ? -1.378 13.464 -19.581 1.00 43.62 251 SER A O 1
ATOM 1864 N N . ARG A 1 252 ? 0.214 12.080 -18.859 1.00 48.69 252 ARG A N 1
ATOM 1865 C CA . ARG A 1 252 ? 1.127 13.162 -18.398 1.00 48.69 252 ARG A CA 1
ATOM 1866 C C . ARG A 1 252 ? 0.519 14.206 -17.424 1.00 48.69 252 ARG A C 1
ATOM 1868 O O . ARG A 1 252 ? 1.230 15.112 -17.007 1.00 48.69 252 ARG A O 1
ATOM 1875 N N . ALA A 1 253 ? -0.766 14.111 -17.073 1.00 47.44 253 ALA A N 1
ATOM 1876 C CA . ALA A 1 253 ? -1.561 15.215 -16.531 1.00 47.44 253 ALA A CA 1
ATOM 1877 C C . ALA A 1 253 ? -1.778 15.123 -15.021 1.00 47.44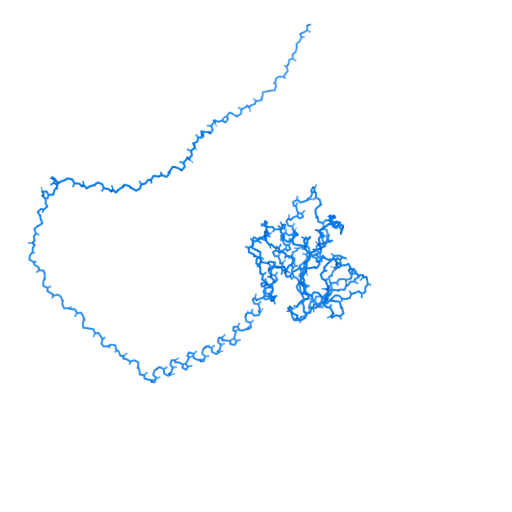 253 ALA A C 1
ATOM 1879 O O . ALA A 1 253 ? -2.183 16.107 -14.409 1.00 47.44 253 ALA A O 1
ATOM 1880 N N . GLY A 1 254 ? -1.447 13.983 -14.413 1.00 57.19 254 GLY A N 1
ATOM 1881 C CA . GLY A 1 254 ? -1.307 13.902 -12.974 1.00 57.19 254 GLY A CA 1
ATOM 1882 C C . GLY A 1 254 ? -2.307 13.028 -12.231 1.00 57.19 254 GLY A C 1
ATOM 1883 O O . GLY A 1 254 ? -3.159 12.341 -12.797 1.00 57.19 254 GLY A O 1
ATOM 1884 N N . TRP A 1 255 ? -2.145 13.027 -10.918 1.00 64.12 255 TRP A N 1
ATOM 1885 C CA . TRP A 1 255 ? -2.947 12.301 -9.949 1.00 64.12 255 TRP A CA 1
ATOM 1886 C C . TRP A 1 255 ? -3.942 13.266 -9.327 1.00 64.12 255 TRP A C 1
ATOM 1888 O O . TRP A 1 255 ? -3.533 14.334 -8.878 1.00 64.12 255 TRP A O 1
ATOM 1898 N N . VAL A 1 256 ? -5.217 12.881 -9.251 1.00 65.88 256 VAL A N 1
ATOM 1899 C CA . VAL A 1 256 ? -6.191 13.637 -8.457 1.00 65.88 256 VAL A CA 1
ATOM 1900 C C . VAL A 1 256 ? -6.149 13.090 -7.039 1.00 65.88 256 VAL A C 1
ATOM 1902 O O . VAL A 1 256 ? -6.508 11.934 -6.767 1.00 65.88 256 VAL A O 1
ATOM 1905 N N . LEU A 1 257 ? -5.665 13.924 -6.129 1.00 71.75 257 LEU A N 1
ATOM 1906 C CA . LEU A 1 257 ? -5.586 13.600 -4.720 1.00 71.75 257 LEU A CA 1
ATOM 1907 C C . LEU A 1 257 ? -6.982 13.542 -4.100 1.00 71.75 257 LEU A C 1
ATOM 1909 O O . LEU A 1 257 ? -7.963 14.069 -4.622 1.00 71.75 257 LEU A O 1
ATOM 1913 N N . ALA A 1 258 ? -7.077 12.909 -2.934 1.00 70.19 258 ALA A N 1
ATOM 1914 C CA . ALA A 1 258 ? -8.328 12.832 -2.186 1.00 70.19 258 ALA A CA 1
ATOM 1915 C C . ALA A 1 258 ? -8.870 14.210 -1.750 1.00 70.19 258 ALA A C 1
ATOM 1917 O O . ALA A 1 258 ? -10.042 14.302 -1.394 1.00 70.19 258 ALA A O 1
ATOM 1918 N N . ASP A 1 259 ? -8.034 15.253 -1.754 1.00 70.75 259 ASP A N 1
ATOM 1919 C CA . ASP A 1 259 ? -8.417 16.647 -1.496 1.00 70.75 259 ASP A CA 1
ATOM 1920 C C . ASP A 1 259 ? -8.797 17.429 -2.772 1.00 70.75 259 ASP A C 1
ATOM 1922 O O . ASP A 1 259 ? -9.149 18.602 -2.687 1.00 70.75 259 ASP A O 1
ATOM 1926 N N . GLY A 1 260 ? -8.762 16.782 -3.943 1.00 66.25 260 GLY A N 1
ATOM 1927 C CA . GLY A 1 260 ? -9.092 17.377 -5.238 1.00 66.25 260 GLY A CA 1
ATOM 1928 C C . GLY A 1 260 ? -7.932 18.095 -5.932 1.00 66.25 260 GLY A C 1
ATOM 1929 O O . GLY A 1 260 ? -8.115 18.564 -7.054 1.00 66.25 260 GLY A O 1
ATOM 1930 N N . SER A 1 261 ? -6.749 18.176 -5.315 1.00 69.94 261 SER A N 1
ATOM 1931 C CA . SER A 1 261 ? -5.562 18.736 -5.971 1.00 69.94 261 SER A CA 1
ATOM 1932 C C . SER A 1 261 ? -4.999 17.790 -7.040 1.00 69.94 261 SER A C 1
ATOM 1934 O O . SER A 1 261 ? -5.222 16.579 -6.991 1.00 69.94 261 SER A O 1
ATOM 1936 N N . VAL A 1 262 ? -4.286 18.345 -8.027 1.00 68.44 262 VAL A N 1
ATOM 1937 C CA . VAL A 1 262 ? -3.710 17.587 -9.150 1.00 68.44 262 VAL A CA 1
ATOM 1938 C C . VAL A 1 262 ? -2.184 17.685 -9.124 1.00 68.44 262 VAL A C 1
ATOM 1940 O O . VAL A 1 262 ? -1.649 18.790 -9.089 1.00 68.44 262 VAL A O 1
ATOM 1943 N N . GLN A 1 263 ? -1.489 16.544 -9.141 1.00 65.31 263 GLN A N 1
ATOM 1944 C CA . GLN A 1 263 ? -0.017 16.452 -9.064 1.00 65.31 263 GLN A CA 1
ATOM 1945 C C . GLN A 1 263 ? 0.576 15.743 -10.288 1.00 65.31 263 GLN A C 1
ATOM 1947 O O . GLN A 1 263 ? 0.000 14.738 -10.679 1.00 65.31 263 GLN A O 1
ATOM 1952 N N . PRO A 1 264 ? 1.714 16.158 -10.877 1.00 63.25 264 PRO A N 1
ATOM 1953 C CA . PRO A 1 264 ? 2.256 15.536 -12.094 1.00 63.25 264 PRO A CA 1
ATOM 1954 C C . PRO A 1 264 ? 2.573 14.039 -11.938 1.00 63.25 264 PRO A C 1
ATOM 1956 O O . PRO A 1 264 ? 3.069 13.597 -10.904 1.00 63.25 264 PRO A O 1
ATOM 1959 N N . ALA A 1 265 ? 2.332 13.255 -12.990 1.00 61.56 265 ALA A N 1
ATOM 1960 C CA . ALA A 1 265 ? 2.504 11.802 -12.997 1.00 61.56 265 ALA A CA 1
ATOM 1961 C C . ALA A 1 265 ? 3.566 11.345 -14.003 1.00 61.56 265 ALA A C 1
ATOM 1963 O O . ALA A 1 265 ? 3.626 11.875 -15.115 1.00 61.56 265 ALA A O 1
ATOM 1964 N N . GLY A 1 266 ? 4.335 10.319 -13.626 1.00 59.53 266 GLY A N 1
ATOM 1965 C CA . GLY A 1 266 ? 5.155 9.541 -14.554 1.00 59.53 266 GLY A CA 1
ATOM 1966 C C . GLY A 1 266 ? 4.309 8.721 -15.541 1.00 59.53 266 GLY A C 1
ATOM 1967 O O . GLY A 1 266 ? 3.084 8.634 -15.451 1.00 59.53 266 GLY A O 1
ATOM 1968 N N . SER A 1 267 ? 4.988 8.130 -16.509 1.00 54.06 267 SER A N 1
ATOM 1969 C CA . SER A 1 267 ? 4.504 7.411 -17.690 1.00 54.06 267 SER A CA 1
ATOM 1970 C C . SER A 1 267 ? 4.582 5.872 -17.636 1.00 54.06 267 SER A C 1
ATOM 1972 O O . SER A 1 267 ? 3.960 5.245 -18.494 1.00 54.06 267 SER A O 1
ATOM 1974 N N . ALA A 1 268 ? 5.287 5.233 -16.690 1.00 54.25 268 ALA A N 1
ATOM 1975 C CA . ALA A 1 268 ? 5.439 3.767 -16.669 1.00 54.25 268 ALA A CA 1
ATOM 1976 C C . ALA A 1 268 ? 5.466 3.134 -15.259 1.00 54.25 268 ALA A C 1
ATOM 1978 O O . ALA A 1 268 ? 6.363 3.398 -14.459 1.00 54.25 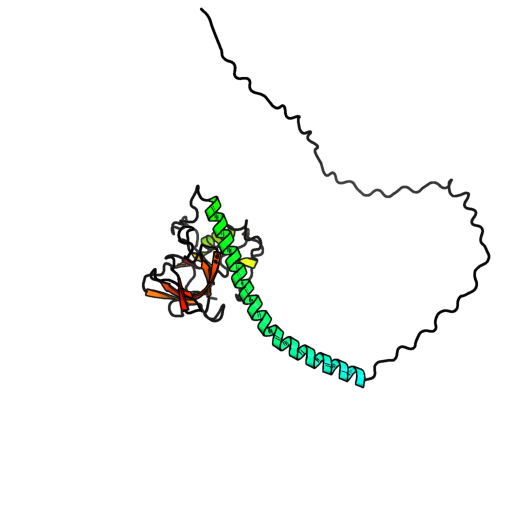268 ALA A O 1
ATOM 1979 N N . CYS A 1 269 ? 4.551 2.188 -14.991 1.00 59.47 269 CYS A N 1
ATOM 1980 C CA . CYS A 1 269 ? 4.503 1.433 -13.730 1.00 59.47 269 CYS A CA 1
ATOM 1981 C C . CYS A 1 269 ? 4.530 -0.087 -13.943 1.00 59.47 269 CYS A C 1
ATOM 1983 O O . CYS A 1 269 ? 3.865 -0.621 -14.827 1.00 59.47 269 CYS A O 1
ATOM 1985 N N . VAL A 1 270 ? 5.238 -0.822 -13.085 1.00 54.62 270 VAL A N 1
ATOM 1986 C CA . VAL A 1 270 ? 5.181 -2.289 -13.016 1.00 54.62 270 VAL A CA 1
ATOM 1987 C C . VAL A 1 270 ? 4.299 -2.725 -11.854 1.00 54.62 270 VAL A C 1
ATOM 1989 O O . VAL A 1 270 ? 4.518 -2.358 -10.699 1.00 54.62 270 VAL A O 1
ATOM 1992 N N . LEU A 1 271 ? 3.304 -3.551 -12.163 1.00 59.25 271 LEU A N 1
ATOM 1993 C CA . LEU A 1 271 ? 2.242 -3.965 -11.256 1.00 59.25 271 LEU A CA 1
ATOM 1994 C C . LEU A 1 271 ? 2.489 -5.348 -10.658 1.00 59.25 271 LEU A C 1
ATOM 1996 O O . LEU A 1 271 ? 2.635 -6.338 -11.379 1.00 59.25 271 LEU A O 1
ATOM 2000 N N . SER A 1 272 ? 2.462 -5.415 -9.326 1.00 48.88 272 SER A N 1
ATOM 2001 C CA . SER A 1 272 ? 2.592 -6.648 -8.540 1.00 48.88 272 SER A CA 1
ATOM 2002 C C . SER A 1 272 ? 1.509 -7.687 -8.850 1.00 48.88 272 SER A C 1
ATOM 2004 O O . SER A 1 272 ? 0.315 -7.377 -8.875 1.00 48.88 272 SER A O 1
ATOM 2006 N N . LEU A 1 273 ? 1.945 -8.944 -9.054 1.00 46.16 273 LEU A N 1
ATOM 2007 C CA . LEU A 1 273 ? 1.102 -10.138 -9.207 1.00 46.16 273 LEU A CA 1
ATOM 2008 C C . LEU A 1 273 ? 0.027 -10.187 -8.147 1.00 46.16 273 LEU A C 1
ATOM 2010 O O . LEU A 1 273 ? 0.389 -10.360 -6.998 1.00 46.16 273 LEU A O 1
ATOM 2014 N N . GLY A 1 274 ? -1.252 -10.225 -8.511 1.00 36.41 274 GLY A N 1
ATOM 2015 C CA . GLY A 1 274 ? -2.261 -11.028 -7.824 1.00 36.41 274 GLY A CA 1
ATOM 2016 C C . GLY A 1 274 ? -2.856 -12.008 -8.823 1.00 36.41 274 GLY A C 1
ATOM 2017 O O . GLY A 1 274 ? -3.429 -11.583 -9.821 1.00 36.41 274 GLY A O 1
ATOM 2018 N N . THR A 1 275 ? -2.670 -13.302 -8.585 1.00 34.03 275 THR A N 1
ATOM 2019 C CA . THR A 1 275 ? -3.348 -14.366 -9.324 1.00 34.03 275 THR A CA 1
ATOM 2020 C C . THR A 1 275 ? -4.857 -14.203 -9.180 1.00 34.03 275 THR A C 1
ATOM 2022 O O . THR A 1 275 ? -5.361 -13.992 -8.077 1.00 34.03 275 THR A O 1
ATOM 2025 N N . SER A 1 276 ? -5.574 -14.297 -10.298 1.00 30.73 276 SER A N 1
ATOM 2026 C CA . SER A 1 276 ? -6.986 -14.651 -10.294 1.00 30.73 276 SER A CA 1
ATOM 2027 C C . SER A 1 276 ? -7.094 -16.111 -9.865 1.00 30.73 276 SER A C 1
ATOM 2029 O O . SER A 1 276 ? -6.849 -17.008 -10.671 1.00 30.73 276 SER A O 1
ATOM 2031 N N . THR A 1 277 ? -7.406 -16.340 -8.601 1.00 30.48 277 THR A N 1
ATOM 2032 C CA . THR A 1 277 ? -8.010 -17.586 -8.123 1.00 30.48 277 THR A CA 1
ATOM 2033 C C . THR A 1 277 ? -8.984 -17.215 -7.032 1.00 30.48 277 THR A C 1
ATOM 2035 O O . THR A 1 277 ? -8.505 -16.593 -6.054 1.00 30.48 277 THR A O 1
#

Foldseek 3Di:
DDDDDDDDDDDDDDDDDDDDDDDDDDDDDDDDDDDDDDPPPPDDPDDDDDDDDDDDDDDDDPPDDDDPVNVVVVVVVVVVVVVVVVVVVVVVVVVVLVVLLLVLQLLVLVLVLVVQVVDPPPDPQLPDLDDPPPDALFRVQLVSQLRSCVRVVAQLSQDRPLAPADGAPHSVRRTLSRGQKKAFSPADPVFQQAFGMKGQQKDWVQHGDAFFKDQQAQATKIWGHCSGPHTKMWTAGNVSDIFIFNIAGQDQFATQGPVRDGIGYDGIMGHRDDDDD

Mean predicted aligned error: 16.67 Å

Radius of gyration: 34.89 Å; Cα contacts (8 Å, |Δi|>4): 409; chains: 1; bounding box: 106×52×99 Å

Sequence (277 aa):
MVTSGNKADGARVSVPPRGRRSAGHGSEARAGPAQPTDEQARKINVCWGPAPAPVPLPIAKRARALTLIDVLVIITVLGVVTLFLLAVYTGARVKSTRIRCASNLQSIGTGYGSLYEEETNQTTTAMSPALPGSVSWATFLAGRFRLPTNVVIDPRTLVCPTDVRRPASSFDAVTASNVSYFISLDASPETPQWVLAGDRNLTIDGVLVRPGLLVPSSNIQLGWSKAMHRGLGNVVLADGSVQRALNLQGSRAGWVLADGSVQPAGSACVLSLGTST